Protein AF-A0A8J4EZ90-F1 (afdb_monomer)

pLDDT: mean 70.25, std 22.69, range [29.0, 96.44]

Sequence (219 aa):
MISEFESKDDFINALLTSCHIPFYFNGSWMTEFRGKFYMDGGVAAFIPRPPTEYAVKVCCFPVNEVLATVQDRVAQYERVASLLDVSISPDAYESWPFNYAKMVTWALVPADDDMLRYMINKGRRDARAWAQRMQLVPHDAAANLTGGEGAGEIGGGAERAAERVRQAQSQTEAAVAEGLRNDGDGTGARDGTGALSVAQVASGSTQGRVSRSGSERTG

InterPro domains:
  IPR016035 Acyl transferase/acyl hydrolase/lysophospholipase [SSF52151] (3-132)
  IPR033562 Patatin-like phospholipase domain-containing protein [PTHR12406] (1-173)

Solvent-accessible surface area (backbone atoms only — not comparable to full-atom values): 14311 Å² total; per-residue (Å²): 135,90,89,80,66,94,42,73,66,52,43,50,50,51,50,57,39,41,64,35,50,60,44,71,81,80,65,40,70,56,46,78,55,97,93,40,80,40,50,21,42,59,80,79,46,70,70,74,79,69,102,51,97,76,78,86,37,71,44,96,52,48,49,61,64,50,42,79,74,39,45,94,82,36,74,87,36,67,76,53,52,54,62,66,67,54,70,33,28,62,39,70,83,47,89,56,96,69,57,66,69,58,49,54,49,39,76,77,43,80,62,56,72,68,55,48,52,48,52,55,54,48,53,53,50,40,54,47,54,44,34,39,76,39,59,63,42,65,84,72,71,66,82,80,65,92,60,95,84,71,88,68,73,98,68,71,54,66,62,58,50,50,53,36,46,53,52,25,50,54,51,50,52,49,54,52,54,51,55,59,51,67,77,67,76,80,91,77,92,82,88,82,89,83,92,81,82,90,80,90,87,82,89,85,85,82,89,82,84,86,86,88,82,90,82,82,91,87,135

Secondary structure (DSSP, 8-state):
-----SSHHHHHHHHHHHT--TTTTTS-S-EEETTEEE--HHHH-SSPPPSSS----B-SS-HHHHHHHHHHHHTT-HHHHHHH--SB-TTSSS---S-HHHHHHHHHSPPPHHHHHHHHHHHHHHHHHHHHHTTSS-GGGGSS--S------SSSHHHHHHHHHHHHHHHHHHHHHHHHHHTS-----------------------------------

Structure (mmCIF, N/CA/C/O backbone):
data_AF-A0A8J4EZ90-F1
#
_entry.id   AF-A0A8J4EZ90-F1
#
loop_
_atom_site.group_PDB
_atom_site.id
_atom_site.type_symbol
_atom_site.label_atom_id
_atom_site.label_alt_id
_atom_site.label_comp_id
_atom_site.label_asym_id
_atom_site.label_entity_id
_atom_site.label_seq_id
_atom_site.pdbx_PDB_ins_code
_atom_site.Cartn_x
_atom_site.Cartn_y
_atom_site.Cartn_z
_atom_site.occupancy
_atom_site.B_iso_or_equiv
_atom_site.auth_seq_id
_atom_site.auth_comp_id
_atom_site.auth_asym_id
_atom_site.auth_atom_id
_atom_site.pdbx_PDB_model_num
ATOM 1 N N . MET A 1 1 ? -7.256 -9.267 13.065 1.00 69.12 1 MET A N 1
ATOM 2 C CA . MET A 1 1 ? -7.912 -8.718 11.861 1.00 69.12 1 MET A CA 1
ATOM 3 C C . MET A 1 1 ? -9.408 -8.737 12.119 1.00 69.12 1 MET A C 1
ATOM 5 O O . MET A 1 1 ? -9.877 -9.744 12.631 1.00 69.12 1 MET A O 1
ATOM 9 N N . ILE A 1 2 ? -10.116 -7.636 11.870 1.00 80.38 2 ILE A N 1
ATOM 10 C CA . ILE A 1 2 ? -11.584 -7.595 11.964 1.00 80.38 2 ILE A CA 1
ATOM 11 C C . ILE A 1 2 ? -12.124 -8.025 10.599 1.00 80.38 2 ILE A C 1
ATOM 13 O O . ILE A 1 2 ? -11.716 -7.458 9.589 1.00 80.38 2 ILE A O 1
ATOM 17 N N . SER A 1 3 ? -12.977 -9.045 10.566 1.00 83.88 3 SER A N 1
ATOM 18 C CA . SER A 1 3 ? -13.544 -9.613 9.331 1.00 83.88 3 SER A CA 1
ATOM 19 C C . SER A 1 3 ? -15.073 -9.604 9.301 1.00 83.88 3 SER A C 1
ATOM 21 O O . SER A 1 3 ? -15.659 -9.967 8.288 1.00 83.88 3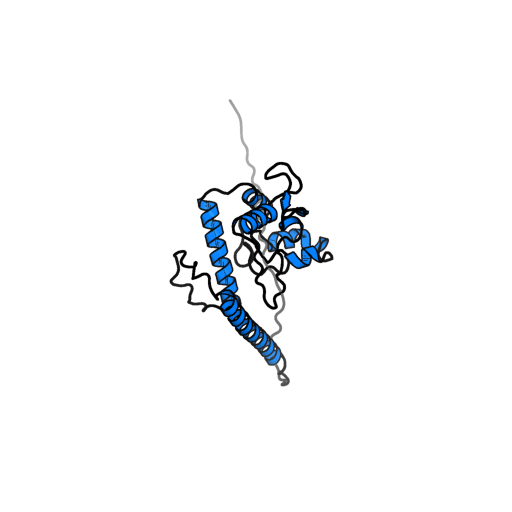 SER A O 1
ATOM 23 N N . GLU A 1 4 ? -15.713 -9.189 10.395 1.00 90.38 4 GLU A N 1
ATOM 24 C CA . GLU A 1 4 ? -17.165 -9.172 10.556 1.00 90.38 4 GLU A CA 1
ATOM 25 C C . GLU A 1 4 ? -17.615 -7.783 11.012 1.00 90.38 4 GLU A C 1
ATOM 27 O O . GLU A 1 4 ? -17.069 -7.223 11.971 1.00 90.38 4 GLU A O 1
ATOM 32 N N . PHE A 1 5 ? -18.619 -7.243 10.324 1.00 94.88 5 PHE A N 1
ATOM 33 C CA . PHE A 1 5 ? -19.157 -5.907 10.559 1.00 94.88 5 PHE A CA 1
ATOM 34 C C . PHE A 1 5 ? -20.648 -6.003 10.854 1.00 94.88 5 PHE A C 1
ATOM 36 O O . PHE A 1 5 ? -21.387 -6.669 10.132 1.00 94.88 5 PHE A O 1
ATOM 43 N N . GLU A 1 6 ? -21.082 -5.333 11.915 1.00 94.62 6 GLU A N 1
ATOM 44 C CA . GLU A 1 6 ? -22.472 -5.399 12.386 1.00 94.62 6 GLU A CA 1
ATOM 45 C C . GLU A 1 6 ? -23.384 -4.453 11.592 1.00 94.62 6 GLU A C 1
ATOM 47 O O . GLU A 1 6 ? -24.595 -4.651 11.510 1.00 94.62 6 GLU A O 1
ATOM 52 N N . SER A 1 7 ? -22.805 -3.410 10.991 1.00 96.12 7 SER A N 1
ATOM 53 C CA . SER A 1 7 ? -23.513 -2.416 10.188 1.00 96.12 7 SER A CA 1
ATOM 54 C C . SER A 1 7 ? -22.562 -1.657 9.258 1.00 96.12 7 SER A C 1
ATOM 56 O O . SER A 1 7 ? -21.337 -1.770 9.351 1.00 96.12 7 SER A O 1
ATOM 58 N N . LYS A 1 8 ? -23.128 -0.828 8.373 1.00 95.44 8 LYS A N 1
ATOM 59 C CA . LYS A 1 8 ? -22.353 0.106 7.542 1.00 95.44 8 LYS A CA 1
ATOM 60 C C . LYS A 1 8 ? -21.543 1.092 8.392 1.00 95.44 8 LYS A C 1
ATOM 62 O O . LYS A 1 8 ? -20.397 1.369 8.055 1.00 95.44 8 LYS A O 1
ATOM 67 N N . ASP A 1 9 ? -22.121 1.601 9.476 1.00 96.44 9 ASP A N 1
ATOM 68 C CA . ASP A 1 9 ? -21.449 2.573 10.343 1.00 96.44 9 ASP A CA 1
ATOM 69 C C . ASP A 1 9 ? -20.303 1.919 11.117 1.00 96.44 9 ASP A C 1
ATOM 71 O O . ASP A 1 9 ? -19.223 2.491 11.236 1.00 96.44 9 ASP A O 1
ATOM 75 N N . ASP A 1 10 ? -20.498 0.682 11.573 1.00 94.88 10 ASP A N 1
ATOM 76 C CA . ASP A 1 10 ? -19.445 -0.120 12.194 1.00 94.88 10 ASP A CA 1
ATOM 77 C C . ASP A 1 10 ? -18.292 -0.405 11.210 1.00 94.88 10 ASP A C 1
ATOM 79 O O . ASP A 1 10 ? -17.126 -0.249 11.571 1.00 94.88 10 ASP A O 1
ATOM 83 N N . PHE A 1 11 ? -18.592 -0.694 9.938 1.00 94.81 11 PHE A N 1
ATOM 84 C CA . PHE A 1 11 ? -17.575 -0.808 8.885 1.00 94.81 11 PHE A CA 1
ATOM 85 C C . PHE A 1 11 ? -16.813 0.505 8.643 1.00 94.81 11 PHE A C 1
ATOM 87 O O . PHE A 1 11 ? -15.583 0.499 8.579 1.00 94.81 11 PHE A O 1
ATOM 94 N N . ILE A 1 12 ? -17.513 1.641 8.548 1.00 94.38 12 ILE A N 1
ATOM 95 C CA . ILE A 1 12 ? -16.881 2.961 8.384 1.00 94.38 12 ILE A CA 1
ATOM 96 C C . ILE A 1 12 ? -15.968 3.267 9.577 1.00 94.38 12 ILE A C 1
ATOM 98 O O . ILE A 1 12 ? -14.822 3.668 9.382 1.00 94.38 12 ILE A O 1
ATOM 102 N N . ASN A 1 13 ? -16.436 3.029 10.803 1.00 93.31 13 ASN A N 1
ATOM 103 C CA . ASN A 1 13 ? -15.645 3.243 12.013 1.00 93.31 13 ASN A CA 1
ATOM 104 C C . ASN A 1 13 ? -14.409 2.336 12.064 1.00 93.31 13 ASN A C 1
ATOM 106 O O . ASN A 1 13 ? -13.332 2.794 12.452 1.00 93.31 13 ASN A O 1
ATOM 110 N N . ALA A 1 14 ? -14.529 1.081 11.623 1.00 93.69 14 ALA A N 1
ATOM 111 C CA . ALA A 1 14 ? -13.391 0.176 11.503 1.00 93.69 14 ALA A CA 1
ATOM 112 C C . ALA A 1 14 ? -12.354 0.693 10.492 1.00 93.69 14 ALA A C 1
ATOM 114 O O . ALA A 1 14 ? -11.156 0.648 10.771 1.00 93.69 14 ALA A O 1
ATOM 115 N N . LEU A 1 15 ? -12.795 1.227 9.345 1.00 91.69 15 LEU A N 1
ATOM 116 C CA . LEU A 1 15 ? -11.905 1.820 8.340 1.00 91.69 15 LEU A CA 1
ATOM 117 C C . LEU A 1 15 ? -11.195 3.072 8.862 1.00 91.69 15 LEU A C 1
ATOM 119 O O . LEU A 1 15 ? -9.973 3.149 8.762 1.00 91.69 15 LEU A O 1
ATOM 123 N N . LEU A 1 16 ? -11.936 4.013 9.458 1.00 91.25 16 LEU A N 1
ATOM 124 C CA . LEU A 1 16 ? -11.367 5.231 10.051 1.00 91.25 16 LEU A CA 1
ATOM 125 C C . LEU A 1 16 ? -10.348 4.898 11.145 1.00 91.25 16 LEU A C 1
ATOM 127 O O . LEU A 1 16 ? -9.302 5.535 11.248 1.00 91.25 16 LEU A O 1
ATOM 131 N N . THR A 1 17 ? -10.632 3.857 11.925 1.00 92.38 17 THR A N 1
ATOM 132 C CA . THR A 1 17 ? -9.708 3.331 12.930 1.00 92.38 17 THR A CA 1
ATOM 133 C C . THR A 1 17 ? -8.455 2.738 12.298 1.00 92.38 17 THR A C 1
ATOM 135 O O . THR A 1 17 ? -7.343 3.008 12.750 1.00 92.38 17 THR A O 1
ATOM 138 N N . SER A 1 18 ? -8.620 1.958 11.228 1.00 89.94 18 SER A N 1
ATOM 139 C CA . SER A 1 18 ? -7.514 1.308 10.526 1.00 89.94 18 SER A CA 1
ATOM 140 C C . SER A 1 18 ? -6.565 2.292 9.851 1.00 89.94 18 SER A C 1
ATOM 142 O O . SER A 1 18 ? -5.407 1.924 9.669 1.00 89.94 18 SER A O 1
ATOM 144 N N . CYS A 1 19 ? -7.042 3.480 9.464 1.00 89.44 19 CYS A N 1
ATOM 145 C CA . CYS A 1 19 ? -6.235 4.528 8.842 1.00 89.44 19 CYS A CA 1
ATOM 146 C C . CYS A 1 19 ? -5.836 5.644 9.818 1.00 89.44 19 CYS A C 1
ATOM 148 O O . CYS A 1 19 ? -5.401 6.703 9.372 1.00 89.44 19 CYS A O 1
ATOM 150 N N . HIS A 1 20 ? -6.017 5.468 11.133 1.00 90.88 20 HIS A N 1
ATOM 151 C CA . HIS A 1 20 ? -5.708 6.500 12.122 1.00 90.88 20 HIS A CA 1
ATOM 152 C C . HIS A 1 20 ? -4.196 6.620 12.360 1.00 90.88 20 HIS A C 1
ATOM 154 O O . HIS A 1 20 ? -3.649 6.123 13.353 1.00 90.88 20 HIS A O 1
ATOM 160 N N . ILE A 1 21 ? -3.511 7.338 11.473 1.00 88.62 21 ILE A N 1
ATOM 161 C CA . ILE A 1 21 ? -2.093 7.679 11.622 1.00 88.62 21 ILE A CA 1
ATOM 162 C C . ILE A 1 21 ? -1.908 8.477 12.928 1.00 88.62 21 ILE A C 1
ATOM 164 O O . ILE A 1 21 ? -2.549 9.525 13.092 1.00 88.62 21 ILE A O 1
ATOM 168 N N . PRO A 1 22 ? -1.060 8.011 13.868 1.00 89.12 22 PRO A N 1
ATOM 169 C CA . PRO A 1 22 ? -0.853 8.682 15.148 1.00 89.12 22 PRO A CA 1
ATOM 170 C C . PRO A 1 22 ? -0.519 10.167 14.983 1.00 89.12 22 PRO A C 1
ATOM 172 O O . PRO A 1 22 ? 0.304 10.538 14.147 1.00 89.12 22 PRO A O 1
ATOM 175 N N . PHE A 1 23 ? -1.170 11.009 15.785 1.00 90.62 23 PHE A N 1
ATOM 176 C CA . PHE A 1 23 ? -1.065 12.475 15.801 1.00 90.62 23 PHE A CA 1
ATOM 177 C C . PHE A 1 23 ? -1.531 13.229 14.546 1.00 90.62 23 PHE A C 1
ATOM 179 O O . PHE A 1 23 ? -1.790 14.426 14.650 1.00 90.62 23 PHE A O 1
ATOM 186 N N . TYR A 1 24 ? -1.685 12.578 13.392 1.00 87.81 24 TYR A N 1
ATOM 187 C CA . TYR A 1 24 ? -2.005 13.261 12.136 1.00 87.81 24 TYR A CA 1
ATOM 188 C C . TYR A 1 24 ? -3.470 13.725 12.056 1.00 87.81 24 TYR A C 1
ATOM 190 O O . TYR A 1 24 ? -3.732 14.857 11.663 1.00 87.81 24 TYR A O 1
ATOM 198 N N . PHE A 1 25 ? -4.430 12.883 12.455 1.00 85.69 25 PHE A N 1
ATOM 199 C CA . PHE A 1 25 ? -5.859 13.179 12.258 1.00 85.69 25 PHE A CA 1
ATOM 200 C C . PHE A 1 25 ? -6.472 14.076 13.336 1.00 85.69 25 PHE A C 1
ATOM 202 O O . PHE A 1 25 ? -7.184 15.026 13.027 1.00 85.69 25 PHE A O 1
ATOM 209 N N . ASN A 1 26 ? -6.236 13.759 14.608 1.00 87.38 26 ASN A N 1
ATOM 210 C CA . ASN A 1 26 ? -6.890 14.419 15.745 1.00 87.38 26 ASN A CA 1
ATOM 211 C C . ASN A 1 26 ? -5.918 14.702 16.906 1.00 87.38 26 ASN A C 1
ATOM 213 O O . ASN A 1 26 ? -6.355 14.935 18.032 1.00 87.38 26 ASN A O 1
ATOM 217 N N . GLY A 1 27 ? -4.604 14.610 16.668 1.00 89.75 27 GLY A N 1
ATOM 218 C CA . GLY A 1 27 ? -3.584 14.771 17.708 1.00 89.75 27 GLY A CA 1
ATOM 219 C C . GLY A 1 27 ? -3.527 13.641 18.746 1.00 89.75 27 GLY A C 1
ATOM 220 O O . GLY A 1 27 ? -2.722 13.717 19.669 1.00 89.75 27 GLY A O 1
ATOM 221 N N . SER A 1 28 ? -4.337 12.589 18.611 1.00 91.06 28 SER A N 1
ATOM 222 C CA . SER A 1 28 ? -4.311 11.430 19.506 1.00 91.06 28 SER A CA 1
ATOM 223 C C . SER A 1 28 ? -3.363 10.352 18.987 1.00 91.06 28 SER A C 1
ATOM 225 O O . SER A 1 28 ? -3.121 10.217 17.787 1.00 91.06 28 SER A O 1
ATOM 227 N N . TRP A 1 29 ? -2.809 9.565 19.908 1.00 89.19 29 TRP A N 1
ATOM 228 C CA . TRP A 1 29 ? -1.945 8.429 19.571 1.00 89.19 29 TRP A CA 1
ATOM 229 C C . TRP A 1 29 ? -2.741 7.207 19.083 1.00 89.19 29 TRP A C 1
ATOM 231 O O . TRP A 1 29 ? -2.251 6.438 18.262 1.00 89.19 29 TRP A O 1
ATOM 241 N N . MET A 1 30 ? -3.970 7.036 19.577 1.00 93.12 30 MET A N 1
ATOM 242 C CA . MET A 1 30 ? -4.870 5.922 19.265 1.00 93.12 30 MET A CA 1
ATOM 243 C C . MET A 1 30 ? -6.296 6.439 19.089 1.00 93.12 30 MET A C 1
ATOM 245 O O . MET A 1 30 ? -6.623 7.524 19.572 1.00 93.12 30 MET A O 1
ATOM 249 N N . THR A 1 31 ? -7.155 5.619 18.491 1.00 93.19 31 THR A N 1
ATOM 250 C CA . THR A 1 31 ? -8.608 5.830 18.477 1.00 93.19 31 THR A CA 1
ATOM 251 C C . THR A 1 31 ? -9.342 4.623 19.029 1.00 93.19 31 THR A C 1
ATOM 253 O O . THR A 1 31 ? -8.843 3.497 18.988 1.00 93.19 31 THR A O 1
ATOM 256 N N . GLU A 1 32 ? -10.523 4.867 19.582 1.00 93.75 32 GLU A N 1
ATOM 257 C CA . GLU A 1 32 ? -11.377 3.819 20.118 1.00 93.75 32 GLU A CA 1
ATOM 258 C C . GLU A 1 32 ? -12.253 3.206 19.018 1.00 93.75 32 GLU A C 1
ATOM 260 O O . GLU A 1 32 ? -12.850 3.917 18.211 1.00 93.75 32 GLU A O 1
ATOM 265 N N . PHE A 1 33 ? -12.352 1.878 19.017 1.00 94.19 33 PHE A N 1
ATOM 266 C CA . PHE A 1 33 ? -13.295 1.106 18.216 1.00 94.19 33 PHE A CA 1
ATOM 267 C C . PHE A 1 33 ? -13.807 -0.071 19.057 1.00 94.19 33 PHE A C 1
ATOM 269 O O . PHE A 1 33 ? -13.016 -0.799 19.653 1.00 94.19 33 PHE A O 1
ATOM 276 N N . ARG A 1 34 ? -15.130 -0.255 19.162 1.00 93.81 34 ARG A N 1
ATOM 277 C CA . ARG A 1 34 ? -15.770 -1.316 19.977 1.00 93.81 34 ARG A CA 1
ATOM 278 C C . ARG A 1 34 ? -15.198 -1.449 21.409 1.00 93.81 34 ARG A C 1
ATOM 280 O O . ARG A 1 34 ? -14.921 -2.556 21.875 1.00 93.81 34 ARG A O 1
ATOM 287 N N . GLY A 1 35 ? -14.986 -0.325 22.100 1.00 92.44 35 GLY A N 1
ATOM 288 C CA . GLY A 1 35 ? -14.504 -0.306 23.489 1.00 92.44 35 GLY A CA 1
ATOM 289 C C . GLY A 1 35 ? -13.013 -0.612 23.670 1.00 92.44 35 GLY A C 1
ATOM 290 O O . GLY A 1 35 ? -12.573 -0.874 24.789 1.00 92.44 35 GLY A O 1
ATOM 291 N N . LYS A 1 36 ? -12.226 -0.648 22.588 1.00 93.00 36 LYS A N 1
ATOM 292 C CA . LYS A 1 36 ? -10.783 -0.927 22.619 1.00 93.00 36 LYS A CA 1
ATOM 293 C C . LYS A 1 36 ? -10.013 0.132 21.840 1.00 93.00 36 LYS A C 1
ATOM 295 O O . LYS A 1 36 ? -10.519 0.681 20.867 1.00 93.00 36 LYS A O 1
ATOM 300 N N . PHE A 1 37 ? -8.774 0.385 22.250 1.00 92.94 37 PHE A N 1
ATOM 301 C CA . PHE A 1 37 ? -7.885 1.320 21.565 1.00 92.94 37 PHE A CA 1
ATOM 302 C C . PHE A 1 37 ? -7.091 0.635 20.455 1.00 92.94 37 PHE A C 1
ATOM 304 O O . PHE A 1 37 ? -6.520 -0.440 20.651 1.00 92.94 37 PHE A O 1
ATOM 311 N N . TYR A 1 38 ? -7.030 1.300 19.306 1.00 90.81 38 TYR A N 1
ATOM 312 C CA . TYR A 1 38 ? -6.344 0.842 18.107 1.00 90.81 38 TYR A CA 1
ATOM 313 C C . TYR A 1 38 ? -5.472 1.951 17.514 1.00 90.81 38 TYR A C 1
ATOM 315 O O . TYR A 1 38 ? -5.698 3.142 17.731 1.00 90.81 38 TYR A O 1
ATOM 323 N N . MET A 1 39 ? -4.474 1.529 16.743 1.00 86.12 39 MET A N 1
ATOM 324 C CA . MET A 1 39 ? -3.603 2.384 15.939 1.00 86.12 39 MET A CA 1
ATOM 325 C C . MET A 1 39 ? -3.718 1.982 14.468 1.00 86.12 39 MET A C 1
ATOM 327 O O . MET A 1 39 ? -4.185 0.881 14.165 1.00 86.12 39 MET A O 1
ATOM 331 N N . ASP A 1 40 ? -3.232 2.854 13.585 1.00 86.12 40 ASP A N 1
ATOM 332 C CA . ASP A 1 40 ? -3.081 2.581 12.157 1.00 86.12 40 ASP A CA 1
ATOM 333 C C . ASP A 1 40 ? -2.457 1.204 11.868 1.00 86.12 40 ASP A C 1
ATOM 335 O O . ASP A 1 40 ? -1.464 0.791 12.482 1.00 86.12 40 ASP A O 1
ATOM 339 N N . GLY A 1 41 ? -3.028 0.506 10.885 1.00 78.44 41 GLY A N 1
ATOM 340 C CA . GLY A 1 41 ? -2.567 -0.820 10.476 1.00 78.44 41 GLY A CA 1
ATOM 341 C C . GLY A 1 41 ? -1.129 -0.820 9.954 1.00 78.44 41 GLY A C 1
ATOM 342 O O . GLY A 1 41 ? -0.407 -1.795 10.167 1.00 78.44 41 GLY A O 1
ATOM 343 N N . GLY A 1 42 ? -0.680 0.288 9.358 1.00 76.62 42 GLY A N 1
ATOM 344 C CA . GLY A 1 42 ? 0.668 0.463 8.834 1.00 76.62 42 GLY A CA 1
ATOM 345 C C . GLY A 1 42 ? 1.759 0.405 9.905 1.00 76.62 42 GLY A C 1
ATOM 346 O O . GLY A 1 42 ? 2.862 -0.071 9.634 1.00 76.62 42 GLY A O 1
ATOM 347 N N . VAL A 1 43 ? 1.438 0.804 11.140 1.00 70.81 43 VAL A N 1
ATOM 348 C CA . VAL A 1 43 ? 2.342 0.708 12.301 1.00 70.81 43 VAL A CA 1
ATOM 349 C C . VAL A 1 43 ? 2.513 -0.745 12.756 1.00 70.81 43 VAL A C 1
ATOM 351 O O . VAL A 1 43 ? 3.599 -1.149 13.178 1.00 70.81 43 VAL A O 1
ATOM 354 N N . ALA A 1 44 ? 1.444 -1.542 12.683 1.00 67.06 44 ALA A N 1
ATOM 355 C CA . ALA A 1 44 ? 1.444 -2.929 13.142 1.00 67.06 44 ALA A CA 1
ATOM 356 C C . ALA A 1 44 ? 1.994 -3.902 12.083 1.00 67.06 44 ALA A C 1
ATOM 358 O O . ALA A 1 44 ? 2.826 -4.756 12.398 1.00 67.06 44 ALA A O 1
ATOM 359 N N . ALA A 1 45 ? 1.531 -3.774 10.840 1.00 71.62 45 ALA A N 1
ATOM 360 C CA . ALA A 1 45 ? 1.942 -4.571 9.692 1.00 71.62 45 ALA A CA 1
ATOM 361 C C . ALA A 1 45 ? 1.698 -3.766 8.407 1.00 71.62 45 ALA A C 1
ATOM 363 O O . ALA A 1 45 ? 0.581 -3.719 7.905 1.00 71.62 45 ALA A O 1
ATOM 364 N N . PHE A 1 46 ? 2.758 -3.156 7.871 1.00 74.50 46 PHE A N 1
ATOM 365 C CA . PHE A 1 46 ?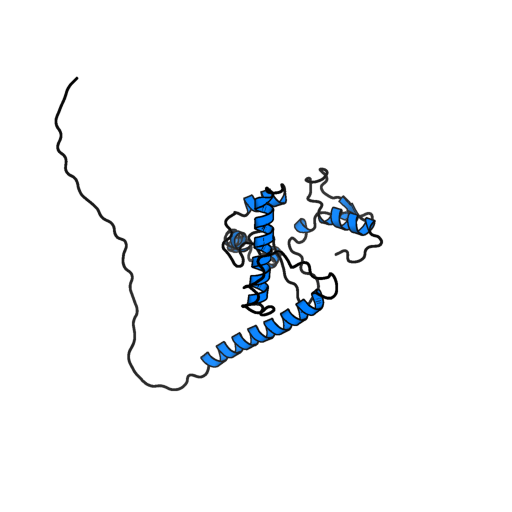 2.675 -2.221 6.743 1.00 74.50 46 PHE A CA 1
ATOM 366 C C . PHE A 1 46 ? 2.001 -2.796 5.490 1.00 74.50 46 PHE A C 1
ATOM 368 O O . PHE A 1 46 ? 1.215 -2.117 4.838 1.00 74.50 46 PHE A O 1
ATOM 375 N N . ILE A 1 47 ? 2.282 -4.064 5.175 1.00 84.31 47 ILE A N 1
ATOM 376 C CA . ILE A 1 47 ? 1.667 -4.794 4.060 1.00 84.31 47 ILE A CA 1
ATOM 377 C C . ILE A 1 47 ? 1.251 -6.171 4.589 1.00 84.31 47 ILE A C 1
ATOM 379 O O . ILE A 1 47 ? 2.028 -7.131 4.496 1.00 84.31 47 ILE A O 1
ATOM 383 N N . PRO A 1 48 ? 0.071 -6.283 5.223 1.00 79.56 48 PRO A N 1
ATOM 384 C CA . PRO A 1 48 ? -0.339 -7.519 5.871 1.00 79.56 48 PRO A CA 1
ATOM 385 C C . PRO A 1 48 ? -0.629 -8.602 4.825 1.00 79.56 48 PRO A C 1
ATOM 387 O O . PRO A 1 48 ? -1.266 -8.344 3.804 1.00 79.56 48 PRO A O 1
ATOM 390 N N . ARG A 1 49 ? -0.184 -9.837 5.088 1.00 80.00 49 ARG A N 1
ATOM 391 C CA . ARG A 1 49 ? -0.566 -11.010 4.291 1.00 80.00 49 ARG A CA 1
ATOM 392 C C . ARG A 1 49 ? -1.824 -11.639 4.904 1.00 80.00 49 ARG A C 1
ATOM 394 O O . ARG A 1 49 ? -1.767 -12.052 6.064 1.00 80.00 49 ARG A O 1
ATOM 401 N N . PRO A 1 50 ? -2.948 -11.729 4.174 1.00 80.00 50 PRO A N 1
ATOM 402 C CA . PRO A 1 50 ? -4.115 -12.458 4.658 1.00 80.00 50 PRO A CA 1
ATOM 403 C C . PRO A 1 50 ? -3.810 -13.964 4.796 1.00 80.00 50 PRO A C 1
ATOM 405 O O . PRO A 1 50 ? -2.935 -14.466 4.086 1.00 80.00 50 PRO A O 1
ATOM 408 N N . PRO A 1 51 ? -4.515 -14.703 5.679 1.00 81.38 51 PRO A N 1
ATOM 409 C CA . PRO A 1 51 ? -4.318 -16.141 5.895 1.00 81.38 51 PRO A CA 1
ATOM 410 C C . PRO A 1 51 ? -4.918 -16.962 4.742 1.00 81.38 51 PRO A C 1
ATOM 412 O O . PRO A 1 51 ? -5.902 -17.677 4.895 1.00 81.38 51 PRO A O 1
ATOM 415 N N . THR A 1 52 ? -4.335 -16.810 3.561 1.00 82.31 52 THR A N 1
ATOM 416 C CA . THR A 1 52 ? -4.701 -17.486 2.317 1.00 82.31 52 THR A CA 1
ATOM 417 C C . THR A 1 52 ? -3.448 -18.099 1.706 1.00 82.31 52 THR A C 1
ATOM 419 O O . THR A 1 52 ? -2.335 -17.592 1.890 1.00 82.31 52 THR A O 1
ATOM 422 N N . GLU A 1 53 ? -3.644 -19.190 0.969 1.00 81.00 53 GLU A N 1
ATOM 423 C CA . GLU A 1 53 ? -2.596 -19.856 0.196 1.00 81.00 53 GLU A CA 1
ATOM 424 C C . GLU A 1 53 ? -1.898 -18.847 -0.731 1.00 81.00 53 GLU A C 1
ATOM 426 O O . GLU A 1 53 ? -0.673 -18.710 -0.702 1.00 81.00 53 GLU A O 1
ATOM 431 N N . TYR A 1 54 ? -2.693 -18.034 -1.435 1.00 79.69 54 TYR A N 1
ATOM 432 C CA . TYR A 1 54 ? -2.209 -17.032 -2.382 1.00 79.69 54 TYR A CA 1
ATOM 433 C C . TYR A 1 54 ? -2.593 -15.622 -1.956 1.00 79.69 54 TYR A C 1
ATOM 435 O O . TYR A 1 54 ? -3.766 -15.322 -1.729 1.00 79.69 54 TYR A O 1
ATOM 443 N N . ALA A 1 55 ? -1.598 -14.742 -1.910 1.00 86.06 55 ALA A N 1
ATOM 444 C CA . ALA A 1 55 ? -1.780 -13.316 -1.699 1.00 86.06 55 ALA A CA 1
ATOM 445 C C . ALA A 1 55 ? -0.843 -12.547 -2.629 1.00 86.06 55 ALA A C 1
ATOM 447 O O . ALA A 1 55 ? 0.339 -12.868 -2.727 1.00 86.06 55 ALA A O 1
ATOM 448 N N . VAL A 1 56 ? -1.371 -11.517 -3.286 1.00 89.25 56 VAL A N 1
ATOM 449 C CA . VAL A 1 56 ? -0.569 -10.566 -4.061 1.00 89.25 56 VAL A CA 1
ATOM 450 C C . VAL A 1 56 ? -0.341 -9.353 -3.183 1.00 89.25 56 VAL A C 1
ATOM 452 O O . VAL A 1 56 ? -1.298 -8.697 -2.769 1.00 89.25 56 VAL A O 1
ATOM 455 N N . LYS A 1 57 ? 0.919 -9.062 -2.873 1.00 89.12 57 LYS A N 1
ATOM 456 C CA . LYS A 1 57 ? 1.266 -7.936 -2.007 1.00 89.12 57 LYS A CA 1
ATOM 457 C C . LYS A 1 57 ? 1.604 -6.717 -2.843 1.00 89.12 57 LYS A C 1
ATOM 459 O O . LYS A 1 57 ? 2.462 -6.778 -3.722 1.00 89.12 57 LYS A O 1
ATOM 464 N N . VAL A 1 58 ? 0.917 -5.619 -2.552 1.00 91.12 58 VAL A N 1
ATOM 465 C CA . VAL A 1 58 ? 1.045 -4.351 -3.268 1.00 91.12 58 VAL A CA 1
ATOM 466 C C . VAL A 1 58 ? 1.560 -3.297 -2.298 1.00 91.12 58 VAL A C 1
ATOM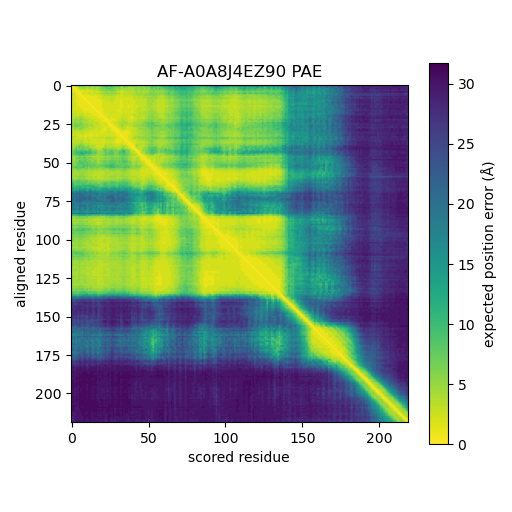 468 O O . VAL A 1 58 ? 0.991 -3.118 -1.223 1.00 91.12 58 VAL A O 1
ATOM 471 N N . CYS A 1 59 ? 2.629 -2.606 -2.679 1.00 89.62 59 CYS A N 1
ATOM 472 C CA . CYS A 1 59 ? 3.190 -1.482 -1.944 1.00 89.62 59 CYS A CA 1
ATOM 473 C C . CYS A 1 59 ? 3.084 -0.216 -2.792 1.00 89.62 59 CYS A C 1
ATOM 475 O O . CYS A 1 59 ? 3.395 -0.237 -3.980 1.00 89.62 59 CYS A O 1
ATOM 477 N N . CYS A 1 60 ? 2.701 0.904 -2.185 1.00 89.69 60 CYS A N 1
ATOM 478 C CA . CYS A 1 60 ? 2.725 2.210 -2.846 1.00 89.69 60 CYS A CA 1
ATOM 479 C C . CYS A 1 60 ? 4.076 2.938 -2.718 1.00 89.69 60 CYS A C 1
ATOM 481 O O . CYS A 1 60 ? 4.206 4.045 -3.229 1.00 89.69 60 CYS A O 1
ATOM 483 N N . PHE A 1 61 ? 5.084 2.331 -2.084 1.00 90.12 61 PHE A N 1
ATOM 484 C CA . PHE A 1 61 ? 6.437 2.876 -1.930 1.00 90.12 61 PHE A CA 1
ATOM 485 C C . PHE A 1 61 ? 7.455 2.086 -2.764 1.00 90.12 61 PHE A C 1
ATOM 487 O O . PHE A 1 61 ? 7.249 0.887 -2.968 1.00 90.12 61 PHE A O 1
ATOM 494 N N . PRO A 1 62 ? 8.547 2.724 -3.230 1.00 89.69 62 PRO A N 1
ATOM 495 C CA . PRO A 1 62 ? 9.607 2.051 -3.970 1.00 89.69 62 PRO A CA 1
ATOM 496 C C . PRO A 1 62 ? 10.348 1.076 -3.048 1.00 89.69 62 PRO A C 1
ATOM 498 O O . PRO A 1 62 ? 11.100 1.481 -2.162 1.00 89.69 62 PRO A O 1
ATOM 501 N N . VAL A 1 63 ? 10.073 -0.218 -3.207 1.00 85.81 63 VAL A N 1
ATOM 502 C CA . VAL A 1 63 ? 10.608 -1.264 -2.333 1.00 85.81 63 VAL A CA 1
ATOM 503 C C . VAL A 1 63 ? 12.085 -1.479 -2.632 1.00 85.81 63 VAL A C 1
ATOM 505 O O . VAL A 1 63 ? 12.888 -1.430 -1.708 1.00 85.81 63 VAL A O 1
ATOM 508 N N . ASN A 1 64 ? 12.470 -1.636 -3.898 1.00 82.19 64 ASN A N 1
ATOM 509 C CA . ASN A 1 64 ? 13.854 -1.892 -4.305 1.00 82.19 64 ASN A CA 1
ATOM 510 C C . ASN A 1 64 ? 14.808 -0.762 -3.882 1.00 82.19 64 ASN A C 1
ATOM 512 O O . ASN A 1 64 ? 15.919 -1.048 -3.438 1.00 82.19 64 ASN A O 1
ATOM 516 N N . GLU A 1 65 ? 14.376 0.503 -3.946 1.00 81.38 65 GLU A N 1
ATOM 517 C CA . GLU A 1 65 ? 15.143 1.646 -3.413 1.00 81.38 65 GLU A CA 1
ATOM 518 C C . GLU A 1 65 ? 15.394 1.508 -1.902 1.00 81.38 65 GLU A C 1
ATOM 520 O O . GLU A 1 65 ? 16.523 1.668 -1.420 1.00 81.38 65 GLU A O 1
ATOM 525 N N . VAL A 1 66 ? 14.342 1.184 -1.142 1.00 76.25 66 VAL A N 1
ATOM 526 C CA . VAL A 1 66 ? 14.445 0.972 0.306 1.00 76.25 66 VAL A CA 1
ATOM 527 C C . VAL A 1 66 ? 15.391 -0.188 0.589 1.00 76.25 66 VAL A C 1
ATOM 529 O O . VAL A 1 66 ? 16.305 -0.029 1.397 1.00 76.25 66 VAL A O 1
ATOM 532 N N . LEU A 1 67 ? 15.239 -1.314 -0.113 1.00 73.44 67 LEU A N 1
ATOM 533 C CA . LEU A 1 67 ? 16.091 -2.493 0.046 1.00 73.44 67 LEU A CA 1
ATOM 534 C C . LEU A 1 67 ? 17.557 -2.179 -0.206 1.00 73.44 67 LEU A C 1
ATOM 536 O O . LEU A 1 67 ? 18.373 -2.454 0.668 1.00 73.44 67 LEU A O 1
ATOM 540 N N . ALA A 1 68 ? 17.881 -1.508 -1.311 1.00 71.88 68 ALA A N 1
ATOM 541 C CA . ALA A 1 68 ? 19.250 -1.092 -1.605 1.00 71.88 68 ALA A CA 1
ATOM 542 C C . ALA A 1 68 ? 19.881 -0.255 -0.471 1.00 71.88 68 ALA A C 1
ATOM 544 O O . ALA A 1 68 ? 21.096 -0.254 -0.297 1.00 71.88 68 ALA A O 1
ATOM 545 N N . THR A 1 69 ? 19.061 0.432 0.329 1.00 69.69 69 THR A N 1
ATOM 546 C CA . THR A 1 69 ? 19.512 1.297 1.427 1.00 69.69 69 THR A CA 1
ATOM 547 C C . THR A 1 69 ? 19.640 0.568 2.774 1.00 69.69 69 THR A C 1
ATOM 549 O O . THR A 1 69 ? 20.451 0.963 3.627 1.00 69.69 69 THR A O 1
ATOM 552 N N . VAL A 1 70 ? 18.832 -0.475 3.005 1.00 66.19 70 VAL A N 1
ATOM 553 C CA . VAL A 1 70 ? 18.703 -1.114 4.327 1.00 66.19 70 VAL A CA 1
ATOM 554 C C . VAL A 1 70 ? 19.124 -2.578 4.380 1.00 66.19 70 VAL A C 1
ATOM 556 O O . VAL A 1 70 ? 19.379 -3.046 5.487 1.00 66.19 70 VAL A O 1
ATOM 559 N N . GLN A 1 71 ? 19.237 -3.283 3.249 1.00 62.47 71 GLN A N 1
ATOM 560 C CA . GLN A 1 71 ? 19.374 -4.747 3.175 1.00 62.47 71 GLN A CA 1
ATOM 561 C C . GLN A 1 71 ? 20.443 -5.314 4.123 1.00 62.47 71 GLN A C 1
ATOM 563 O O . GLN A 1 71 ? 20.123 -6.184 4.934 1.00 62.47 71 GLN A O 1
ATOM 568 N N . ASP A 1 72 ? 21.650 -4.744 4.134 1.00 63.94 72 ASP A N 1
ATOM 569 C CA . ASP A 1 72 ? 22.752 -5.198 5.000 1.00 63.94 72 ASP A CA 1
ATOM 570 C C . ASP A 1 72 ? 22.474 -5.026 6.503 1.00 63.94 72 ASP A C 1
ATOM 572 O O . ASP A 1 72 ? 23.008 -5.750 7.339 1.00 63.94 72 ASP A O 1
ATOM 576 N N . ARG A 1 73 ? 21.628 -4.060 6.873 1.00 62.19 73 ARG A N 1
ATOM 577 C CA . ARG A 1 73 ? 21.333 -3.709 8.271 1.00 62.19 73 ARG A CA 1
ATOM 578 C C . ARG A 1 73 ? 20.112 -4.429 8.830 1.00 62.19 73 ARG A C 1
ATOM 580 O O . ARG A 1 73 ? 19.926 -4.441 10.050 1.00 62.19 73 ARG A O 1
ATOM 587 N N . VAL A 1 74 ? 19.266 -4.998 7.969 1.00 58.72 74 VAL A N 1
ATOM 588 C CA . VAL A 1 74 ? 17.954 -5.511 8.387 1.00 58.72 74 VAL A CA 1
ATOM 589 C C . VAL A 1 74 ? 17.582 -6.896 7.876 1.00 58.72 74 VAL A C 1
ATOM 591 O O . VAL A 1 74 ? 16.509 -7.374 8.235 1.00 58.72 74 VAL A O 1
ATOM 594 N N . ALA A 1 75 ? 18.463 -7.580 7.142 1.00 58.03 75 ALA A N 1
ATOM 595 C CA . ALA A 1 75 ? 18.258 -8.975 6.730 1.00 58.03 75 ALA A CA 1
ATOM 596 C C . ALA A 1 75 ? 17.921 -9.921 7.906 1.00 58.03 75 ALA A C 1
ATOM 598 O O . ALA A 1 75 ? 17.220 -10.910 7.725 1.00 58.03 75 ALA A O 1
ATOM 599 N N . GLN A 1 76 ? 18.367 -9.589 9.121 1.00 60.09 76 GLN A N 1
ATOM 600 C CA . GLN A 1 76 ? 18.079 -10.332 10.355 1.00 60.09 76 GLN A CA 1
ATOM 601 C C . GLN A 1 76 ? 16.698 -10.060 10.981 1.00 60.09 76 GLN A C 1
ATOM 603 O O . GLN A 1 76 ? 16.306 -10.759 11.913 1.00 60.09 76 GLN A O 1
ATOM 608 N N . TYR A 1 77 ? 15.960 -9.044 10.520 1.00 62.25 77 TYR A N 1
ATOM 609 C CA . TYR A 1 77 ? 14.654 -8.690 11.074 1.00 62.25 77 TYR A CA 1
ATOM 610 C C . TYR A 1 77 ? 13.534 -9.222 10.180 1.00 62.25 77 TYR A C 1
ATOM 612 O O . TYR A 1 77 ? 13.271 -8.698 9.099 1.00 62.25 77 TYR A O 1
ATOM 620 N N . GLU A 1 78 ? 12.805 -10.216 10.684 1.00 59.59 78 GLU A N 1
ATOM 621 C CA . GLU A 1 78 ? 11.670 -10.863 10.010 1.00 59.59 78 GLU A CA 1
ATOM 622 C C . GLU A 1 78 ? 10.597 -9.861 9.533 1.00 59.59 78 GLU A C 1
ATOM 624 O O . GLU A 1 78 ? 10.020 -10.009 8.455 1.00 59.59 78 GLU A O 1
ATOM 629 N N . ARG A 1 79 ? 10.397 -8.757 10.271 1.00 59.50 79 ARG A N 1
ATOM 630 C CA . ARG A 1 79 ? 9.516 -7.654 9.845 1.00 59.50 79 ARG A CA 1
ATOM 631 C C . ARG A 1 79 ? 9.947 -7.026 8.523 1.00 59.50 79 ARG A C 1
ATOM 633 O O . ARG A 1 79 ? 9.082 -6.697 7.716 1.00 59.50 79 ARG A O 1
ATOM 640 N N . VAL A 1 80 ? 11.248 -6.884 8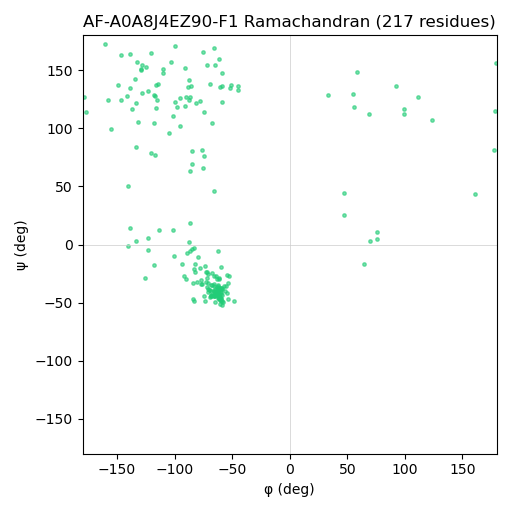.279 1.00 58.75 80 VAL A N 1
ATOM 641 C CA . VAL A 1 80 ? 11.745 -6.345 7.008 1.00 58.75 80 VAL A CA 1
ATOM 642 C C . VAL A 1 80 ? 11.759 -7.417 5.929 1.00 58.75 80 VAL A C 1
ATOM 644 O O . VAL A 1 80 ? 11.422 -7.109 4.793 1.00 58.75 80 VAL A O 1
ATOM 647 N N . ALA A 1 81 ? 11.992 -8.684 6.280 1.00 58.97 81 ALA A N 1
ATOM 648 C CA . ALA A 1 81 ? 11.789 -9.791 5.346 1.00 58.97 81 ALA A CA 1
ATOM 649 C C . ALA A 1 81 ? 10.349 -9.836 4.799 1.00 58.97 81 ALA A C 1
ATOM 651 O O . ALA A 1 81 ? 10.135 -10.078 3.616 1.00 58.97 81 ALA A O 1
ATOM 652 N N . SER A 1 82 ? 9.352 -9.486 5.617 1.00 60.88 82 SER A N 1
ATOM 653 C CA . SER A 1 82 ? 7.973 -9.344 5.140 1.00 60.88 82 SER A CA 1
ATOM 654 C C . SER A 1 82 ? 7.773 -8.167 4.169 1.00 60.88 82 SER A C 1
ATOM 656 O O . SER A 1 82 ? 6.867 -8.220 3.347 1.00 60.88 82 SER A O 1
ATOM 658 N N . LEU A 1 83 ? 8.612 -7.128 4.198 1.00 59.09 83 LEU A N 1
ATOM 659 C CA . LEU A 1 83 ? 8.614 -6.069 3.178 1.00 59.09 83 LEU A CA 1
ATOM 660 C C . LEU A 1 83 ? 9.307 -6.515 1.877 1.00 59.09 83 LEU A C 1
ATOM 662 O O . LEU A 1 83 ? 9.050 -5.914 0.839 1.00 59.09 83 LEU A O 1
ATOM 666 N N . LEU A 1 84 ? 10.151 -7.558 1.918 1.00 61.69 84 LEU A N 1
ATOM 667 C CA . LEU A 1 84 ? 10.811 -8.139 0.735 1.00 61.69 84 LEU A CA 1
ATOM 668 C C . LEU A 1 84 ? 9.836 -8.922 -0.151 1.00 61.69 84 LEU A C 1
ATOM 670 O O . LEU A 1 84 ? 10.028 -9.005 -1.359 1.00 61.69 84 LEU A O 1
ATOM 674 N N . ASP A 1 85 ? 8.788 -9.491 0.441 1.00 74.69 85 ASP A N 1
ATOM 675 C CA . ASP A 1 85 ? 7.755 -10.246 -0.270 1.00 74.69 85 ASP A CA 1
ATOM 676 C C . ASP A 1 85 ? 6.660 -9.301 -0.791 1.00 74.69 85 ASP A C 1
ATOM 678 O O . ASP A 1 85 ? 5.521 -9.320 -0.320 1.00 74.69 85 ASP A O 1
ATOM 682 N N . VAL A 1 86 ? 7.027 -8.392 -1.698 1.00 86.62 86 VAL A N 1
ATOM 683 C CA . VAL A 1 86 ? 6.098 -7.484 -2.386 1.00 86.62 86 VAL A CA 1
ATOM 684 C C . VAL A 1 86 ? 6.101 -7.811 -3.869 1.00 86.62 86 VAL A C 1
ATOM 686 O O . VAL A 1 86 ? 7.137 -7.815 -4.524 1.00 86.62 86 VAL A O 1
ATOM 689 N N . SER A 1 87 ? 4.916 -8.083 -4.406 1.00 89.56 87 SER A N 1
ATOM 690 C CA . SER A 1 87 ? 4.742 -8.472 -5.802 1.00 89.56 87 SER A CA 1
ATOM 691 C C . SER A 1 87 ? 4.659 -7.268 -6.738 1.00 89.56 87 SER A C 1
ATOM 693 O O . SER A 1 87 ? 5.071 -7.358 -7.890 1.00 89.56 87 SER A O 1
ATOM 695 N N . ILE A 1 88 ? 4.084 -6.160 -6.263 1.00 93.19 88 ILE A N 1
ATOM 696 C CA . ILE A 1 88 ? 3.829 -4.954 -7.053 1.00 93.19 88 ILE A CA 1
ATOM 697 C C . ILE A 1 88 ? 4.279 -3.732 -6.245 1.00 93.19 88 ILE A C 1
ATOM 699 O O . ILE A 1 88 ? 3.767 -3.491 -5.151 1.00 93.19 88 ILE A O 1
ATOM 703 N N . SER A 1 89 ? 5.201 -2.948 -6.801 1.00 93.19 89 SER A N 1
ATOM 704 C CA . SER A 1 89 ? 5.645 -1.648 -6.281 1.00 93.19 89 SER A CA 1
ATOM 705 C C . SER A 1 89 ? 6.008 -0.704 -7.438 1.00 93.19 89 SER A C 1
ATOM 707 O O . SER A 1 89 ? 6.245 -1.178 -8.555 1.00 93.19 89 SER A O 1
ATOM 709 N N . PRO A 1 90 ? 6.099 0.622 -7.206 1.00 93.50 90 PRO A N 1
ATOM 710 C CA . PRO A 1 90 ? 6.403 1.598 -8.254 1.00 93.50 90 PRO A CA 1
ATOM 711 C C . PRO A 1 90 ? 7.755 1.385 -8.949 1.00 93.50 90 PRO A C 1
ATOM 713 O O . PRO A 1 90 ? 7.953 1.870 -10.059 1.00 93.50 90 PRO A O 1
ATOM 716 N N . ASP A 1 91 ? 8.671 0.653 -8.323 1.00 91.81 91 ASP A N 1
ATOM 717 C CA . ASP A 1 91 ? 10.017 0.3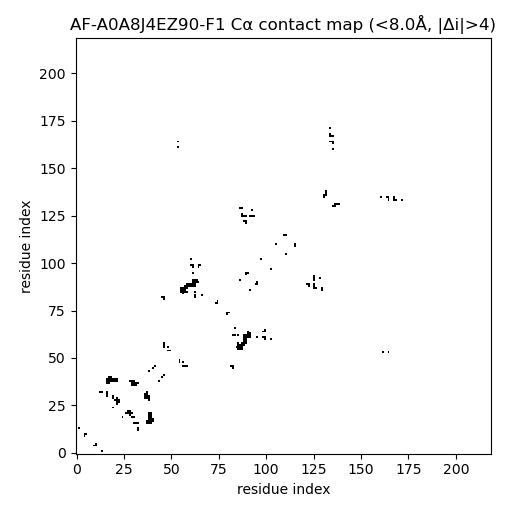48 -8.807 1.00 91.81 91 ASP A CA 1
ATOM 718 C C . ASP A 1 91 ? 10.238 -1.144 -9.127 1.00 91.81 91 ASP A C 1
ATOM 720 O O . ASP A 1 91 ? 11.379 -1.568 -9.315 1.00 91.81 91 ASP A O 1
ATOM 724 N N . ALA A 1 92 ? 9.171 -1.954 -9.186 1.00 89.88 92 ALA A N 1
ATOM 725 C CA . ALA A 1 92 ? 9.268 -3.396 -9.442 1.00 89.88 92 ALA A CA 1
ATOM 726 C C . ALA A 1 92 ? 9.540 -3.751 -10.917 1.00 89.88 92 ALA A C 1
ATOM 728 O O . ALA A 1 92 ? 10.214 -4.744 -11.194 1.00 89.88 92 ALA A O 1
ATOM 729 N N . TYR A 1 93 ? 9.003 -2.969 -11.862 1.00 90.44 93 TYR A N 1
ATOM 730 C CA . TYR A 1 93 ? 9.009 -3.290 -13.304 1.00 90.44 93 TYR A CA 1
ATOM 731 C C . TYR A 1 93 ? 9.597 -2.190 -14.190 1.00 90.44 93 TYR A C 1
ATOM 733 O O . TYR A 1 93 ? 10.152 -2.469 -15.249 1.00 90.44 93 TYR A O 1
ATOM 741 N N . GLU A 1 94 ? 9.479 -0.940 -13.757 1.00 89.00 94 GLU A N 1
ATOM 742 C CA . GLU A 1 94 ? 10.007 0.245 -14.428 1.00 89.00 94 GLU A CA 1
ATOM 743 C C . GLU A 1 94 ? 10.826 1.035 -13.400 1.00 89.00 94 GLU A C 1
ATOM 745 O O . GLU A 1 94 ? 10.558 0.958 -12.199 1.00 89.00 94 GLU A O 1
ATOM 750 N N . SER A 1 95 ? 11.801 1.823 -13.859 1.00 88.31 95 SER A N 1
ATOM 751 C CA . SER A 1 95 ? 12.507 2.755 -12.976 1.00 88.31 95 SER A CA 1
ATOM 752 C C . SER A 1 95 ? 11.525 3.763 -12.373 1.00 88.31 95 SER A C 1
ATOM 754 O O . SER A 1 95 ? 10.678 4.321 -13.075 1.00 88.31 95 SER A O 1
ATOM 756 N N . TRP A 1 96 ? 11.655 4.005 -11.069 1.00 92.25 96 TRP A N 1
ATOM 757 C CA . TRP A 1 96 ? 10.860 4.990 -10.350 1.00 92.25 96 TRP A CA 1
ATOM 758 C C . TRP A 1 96 ? 11.662 6.289 -10.167 1.00 92.25 96 TRP A C 1
ATOM 760 O O . TRP A 1 96 ? 12.753 6.246 -9.600 1.00 92.25 96 TRP A O 1
ATOM 770 N N . PRO A 1 97 ? 11.166 7.450 -10.639 1.00 91.94 97 PRO A N 1
ATOM 771 C CA . PRO A 1 97 ? 11.958 8.682 -10.673 1.00 91.94 97 PRO A CA 1
ATOM 772 C C . PRO A 1 97 ? 11.938 9.482 -9.360 1.00 91.94 97 PRO A C 1
ATOM 774 O O . PRO A 1 97 ? 12.607 10.511 -9.265 1.00 91.94 97 PRO A O 1
ATOM 777 N N . PHE A 1 98 ? 11.161 9.059 -8.358 1.00 92.81 98 PHE A N 1
ATOM 778 C CA . PHE A 1 98 ? 11.004 9.777 -7.092 1.00 92.81 98 PHE A CA 1
ATOM 779 C C . PHE A 1 98 ? 11.572 8.964 -5.939 1.00 92.81 98 PHE A C 1
ATOM 781 O O . PHE A 1 98 ? 11.321 7.773 -5.845 1.00 92.81 98 PHE A O 1
ATOM 788 N N . ASN A 1 99 ? 12.279 9.618 -5.025 1.00 89.19 99 ASN A N 1
ATOM 789 C CA . ASN A 1 99 ? 12.819 8.932 -3.857 1.00 89.19 99 ASN A CA 1
ATOM 790 C C . ASN A 1 99 ? 11.742 8.616 -2.803 1.00 89.19 99 ASN A C 1
ATOM 792 O O . ASN A 1 99 ? 10.646 9.195 -2.790 1.00 89.19 99 ASN A O 1
ATOM 796 N N . TYR A 1 100 ? 12.094 7.749 -1.856 1.00 86.81 100 TYR A N 1
ATOM 797 C CA . TYR A 1 100 ? 11.214 7.343 -0.759 1.00 86.81 100 TYR A CA 1
ATOM 798 C C . TYR A 1 100 ? 10.649 8.527 0.054 1.00 86.81 100 TYR A C 1
ATOM 800 O O . TYR A 1 100 ? 9.459 8.565 0.369 1.00 86.81 100 TYR A O 1
ATOM 808 N N . ALA A 1 101 ? 11.467 9.539 0.362 1.00 89.31 101 ALA A N 1
ATOM 809 C CA . ALA A 1 101 ? 11.039 10.703 1.149 1.00 89.31 101 ALA A CA 1
ATOM 810 C C . ALA A 1 101 ? 9.943 11.523 0.445 1.00 89.31 101 ALA A C 1
ATOM 812 O O . ALA A 1 101 ? 9.004 12.016 1.082 1.00 89.31 101 ALA A O 1
ATOM 813 N N . LYS A 1 102 ? 10.027 11.640 -0.884 1.00 92.44 102 LYS A N 1
ATOM 814 C CA . LYS A 1 102 ? 8.994 12.292 -1.686 1.00 92.44 102 LYS A CA 1
ATOM 815 C C . LYS A 1 102 ? 7.682 11.509 -1.635 1.00 92.44 102 LYS A C 1
ATOM 817 O O . LYS A 1 102 ? 6.629 12.120 -1.474 1.00 92.44 102 LYS A O 1
ATOM 822 N N . MET A 1 103 ? 7.747 10.178 -1.674 1.00 91.88 103 MET A N 1
ATOM 823 C CA . MET A 1 103 ? 6.571 9.312 -1.527 1.00 91.88 103 MET A CA 1
ATOM 824 C C . MET A 1 103 ? 5.904 9.453 -0.158 1.00 91.88 103 MET A C 1
ATOM 826 O O . MET A 1 103 ? 4.685 9.564 -0.091 1.00 91.88 103 MET A O 1
ATOM 830 N N . VAL A 1 104 ? 6.684 9.537 0.926 1.00 89.38 104 VAL A N 1
ATOM 831 C CA . VAL A 1 104 ? 6.142 9.787 2.278 1.00 89.38 104 VAL A CA 1
ATOM 832 C C . VAL A 1 104 ? 5.441 11.142 2.343 1.00 89.38 104 VAL A C 1
ATOM 834 O O . VAL A 1 104 ? 4.368 11.256 2.930 1.00 89.38 104 VAL A O 1
ATOM 837 N N . THR A 1 105 ? 6.011 12.159 1.693 1.00 92.69 105 THR A N 1
ATOM 838 C CA . THR A 1 105 ? 5.375 13.480 1.607 1.00 92.69 105 THR A CA 1
ATOM 839 C C . THR A 1 105 ? 4.010 13.375 0.930 1.00 92.69 105 THR A C 1
ATOM 841 O O . THR A 1 105 ? 3.037 13.901 1.457 1.00 92.69 105 THR A O 1
ATOM 844 N N . TRP A 1 106 ? 3.923 12.653 -0.191 1.00 93.44 106 TRP A N 1
ATOM 845 C CA . TRP A 1 106 ? 2.667 12.461 -0.919 1.00 93.44 106 TRP A CA 1
ATOM 846 C C . TRP A 1 106 ? 1.648 11.559 -0.215 1.00 93.44 106 TRP A C 1
ATOM 848 O O . TRP A 1 106 ? 0.449 11.707 -0.435 1.00 93.44 106 TRP A O 1
ATOM 858 N N . ALA A 1 107 ? 2.105 10.657 0.653 1.00 89.00 107 ALA A N 1
ATOM 859 C CA . ALA A 1 107 ? 1.229 9.850 1.496 1.00 89.00 107 ALA A CA 1
ATOM 860 C C . ALA A 1 107 ? 0.549 10.682 2.599 1.00 89.00 107 ALA A C 1
ATOM 862 O O . ALA A 1 107 ? -0.585 10.392 2.969 1.00 89.00 107 ALA A O 1
ATOM 863 N N . LEU A 1 108 ? 1.228 11.716 3.112 1.00 89.06 108 LEU A N 1
ATOM 864 C CA . LEU A 1 108 ? 0.696 12.612 4.147 1.00 89.06 108 LEU A CA 1
ATOM 865 C C . LEU A 1 108 ? -0.005 13.845 3.575 1.00 89.06 108 LEU A C 1
ATOM 867 O O . LEU A 1 108 ? -0.862 14.426 4.232 1.00 89.06 108 LEU A O 1
ATOM 871 N N . VAL A 1 109 ? 0.380 14.290 2.386 1.00 89.69 109 VAL A N 1
ATOM 872 C CA . VAL A 1 109 ? -0.193 15.461 1.723 1.00 89.69 109 VAL A CA 1
ATOM 873 C C . VAL A 1 109 ? -0.396 15.106 0.257 1.00 89.69 109 VAL A C 1
ATOM 875 O O . VAL A 1 109 ? 0.599 14.871 -0.427 1.00 89.69 109 VAL A O 1
ATOM 878 N N . PRO A 1 110 ? -1.641 15.081 -0.250 1.00 88.38 110 PRO A N 1
ATOM 879 C CA . PRO A 1 110 ? -1.911 14.697 -1.628 1.00 88.38 110 PRO A CA 1
ATOM 880 C C . PRO A 1 110 ? -1.039 15.459 -2.629 1.00 88.38 110 PRO A C 1
ATOM 882 O O . PRO A 1 110 ? -0.828 16.668 -2.505 1.00 88.38 110 PRO A O 1
ATOM 885 N N . ALA A 1 111 ? -0.527 14.737 -3.625 1.00 93.06 111 ALA A N 1
ATOM 886 C CA . ALA A 1 111 ? 0.105 15.353 -4.782 1.00 93.06 111 ALA A CA 1
AT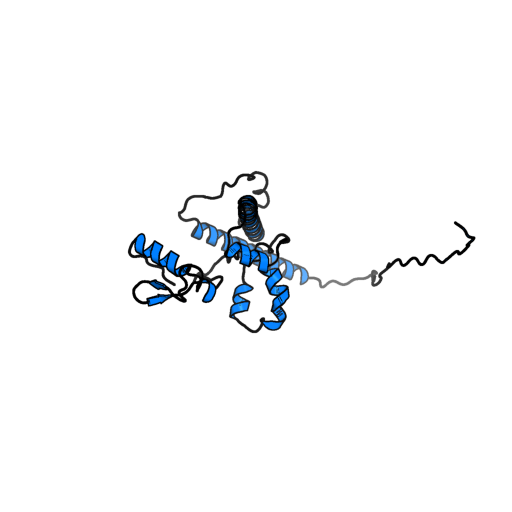OM 887 C C . ALA A 1 111 ? -0.926 16.143 -5.611 1.00 93.06 111 ALA A C 1
ATOM 889 O O . ALA A 1 111 ? -2.132 16.007 -5.405 1.00 93.06 111 ALA A O 1
ATOM 890 N N . ASP A 1 112 ? -0.458 16.942 -6.570 1.00 95.25 112 ASP A N 1
ATOM 891 C CA . ASP A 1 112 ? -1.350 17.539 -7.566 1.00 95.25 112 ASP A CA 1
ATOM 892 C C . ASP A 1 112 ? -2.061 16.468 -8.421 1.00 95.25 112 ASP A C 1
ATOM 894 O O . ASP A 1 112 ? -1.624 15.316 -8.517 1.00 95.25 112 ASP A O 1
ATOM 898 N N . ASP A 1 113 ? -3.174 16.857 -9.047 1.00 94.88 113 ASP A N 1
ATOM 899 C CA . ASP A 1 113 ? -4.035 15.957 -9.824 1.00 94.88 113 ASP A CA 1
ATOM 900 C C . ASP A 1 113 ? -3.288 15.209 -10.935 1.00 94.88 113 ASP A C 1
ATOM 902 O O . ASP A 1 113 ? -3.592 14.046 -11.218 1.00 94.88 113 ASP A O 1
ATOM 906 N N . ASP A 1 114 ? -2.313 15.852 -11.576 1.00 95.25 114 ASP A N 1
ATOM 907 C CA . ASP A 1 114 ? -1.553 15.245 -12.666 1.00 95.25 114 ASP A CA 1
ATOM 908 C C . ASP A 1 114 ? -0.614 14.162 -12.139 1.00 95.25 114 ASP A C 1
ATOM 910 O O . ASP A 1 114 ? -0.539 13.067 -12.708 1.00 95.25 114 ASP A O 1
ATOM 914 N N . MET A 1 115 ? 0.026 14.411 -10.999 1.00 94.06 115 MET A N 1
ATOM 915 C CA . MET A 1 115 ? 0.819 13.412 -10.301 1.00 94.06 115 MET A CA 1
ATOM 916 C C . MET A 1 115 ? -0.038 12.246 -9.793 1.00 94.06 115 MET A C 1
ATOM 918 O O . MET A 1 115 ? 0.352 11.086 -9.942 1.00 94.06 115 MET A O 1
ATOM 922 N N . LEU A 1 116 ? -1.234 12.512 -9.257 1.00 93.62 116 LEU A N 1
ATOM 923 C CA . LEU A 1 116 ? -2.166 11.456 -8.846 1.00 93.62 116 LEU A CA 1
ATOM 924 C C . LEU A 1 116 ? -2.578 10.579 -10.038 1.00 93.62 116 LEU A C 1
ATOM 926 O O . LEU A 1 116 ? -2.526 9.348 -9.956 1.00 93.62 116 LEU A O 1
ATOM 930 N N . ARG A 1 117 ? -2.919 11.188 -11.182 1.00 94.00 117 ARG A N 1
ATOM 931 C CA . ARG A 1 117 ? -3.212 10.457 -12.430 1.00 94.00 117 ARG A CA 1
ATOM 932 C C . ARG A 1 117 ? -2.017 9.628 -12.888 1.00 94.00 117 ARG A C 1
ATOM 934 O O . ARG A 1 117 ? -2.193 8.476 -13.295 1.00 94.00 117 ARG A O 1
ATOM 941 N N . TYR A 1 118 ? -0.811 10.188 -12.810 1.00 93.75 118 TYR A N 1
ATOM 942 C CA . TYR A 1 118 ? 0.420 9.479 -13.138 1.00 93.75 118 TYR A CA 1
ATOM 943 C C . TYR A 1 118 ? 0.611 8.239 -12.254 1.00 93.75 118 TYR A C 1
ATOM 945 O O . TYR A 1 118 ? 0.818 7.149 -12.791 1.00 93.75 118 TYR A O 1
ATOM 953 N N . MET A 1 119 ? 0.461 8.363 -10.930 1.00 93.38 119 MET A N 1
ATOM 954 C CA . MET A 1 119 ? 0.581 7.245 -9.984 1.00 93.38 119 MET A CA 1
ATOM 955 C C . MET A 1 119 ? -0.463 6.152 -10.231 1.00 93.38 119 MET A C 1
ATOM 957 O O . MET A 1 119 ? -0.122 4.970 -10.252 1.00 93.38 119 MET A O 1
ATOM 961 N N . ILE A 1 120 ? -1.721 6.528 -10.485 1.00 93.38 120 ILE A N 1
ATOM 962 C CA . ILE A 1 120 ? -2.787 5.572 -10.815 1.00 93.38 120 ILE A CA 1
ATOM 963 C C . ILE A 1 120 ? -2.426 4.792 -12.087 1.00 93.38 120 ILE A C 1
ATOM 965 O O . ILE A 1 120 ? -2.526 3.564 -12.127 1.00 93.38 120 ILE A O 1
ATOM 969 N N . ASN A 1 121 ? -1.984 5.493 -13.134 1.00 93.94 121 ASN A N 1
ATOM 970 C CA . ASN A 1 121 ? -1.599 4.856 -14.390 1.00 93.94 121 ASN A CA 1
ATOM 971 C C . ASN A 1 121 ? -0.343 3.995 -14.240 1.00 93.94 121 ASN A C 1
ATOM 973 O O . ASN A 1 121 ? -0.268 2.936 -14.861 1.00 93.94 121 ASN A O 1
ATOM 977 N N . LYS A 1 122 ? 0.614 4.402 -13.399 1.00 94.00 122 LYS A N 1
ATOM 978 C CA . LYS A 1 122 ? 1.773 3.579 -13.045 1.00 94.00 122 LYS A CA 1
ATOM 979 C C . LYS A 1 122 ? 1.340 2.278 -12.370 1.00 94.00 122 LYS A C 1
ATOM 981 O O . LYS A 1 122 ? 1.696 1.214 -12.862 1.00 94.00 122 LYS A O 1
ATOM 986 N N . GLY A 1 123 ? 0.497 2.346 -11.337 1.00 94.00 123 GLY A N 1
ATOM 987 C CA . GLY A 1 123 ? -0.000 1.159 -10.634 1.00 94.00 123 GLY A CA 1
ATOM 988 C C . GLY A 1 123 ? -0.747 0.186 -11.554 1.00 94.00 123 GLY A C 1
ATOM 989 O O . GLY A 1 123 ? -0.569 -1.026 -11.451 1.00 94.00 123 GLY A O 1
ATOM 990 N N . ARG A 1 124 ? -1.519 0.699 -12.524 1.00 93.81 124 ARG A N 1
ATOM 991 C CA . ARG A 1 124 ? -2.153 -0.132 -13.565 1.00 93.81 124 ARG A CA 1
ATOM 992 C C . ARG A 1 124 ? -1.133 -0.844 -14.455 1.00 93.81 124 ARG A C 1
ATOM 994 O O . ARG A 1 124 ? -1.336 -2.016 -14.774 1.00 93.81 124 ARG A O 1
ATOM 1001 N N . ARG A 1 125 ? -0.061 -0.158 -14.869 1.00 94.06 125 ARG A N 1
ATOM 1002 C CA . ARG A 1 125 ? 1.013 -0.770 -15.669 1.00 94.06 125 ARG A CA 1
ATOM 1003 C C . ARG A 1 125 ? 1.763 -1.833 -14.876 1.00 94.06 125 ARG A C 1
ATOM 1005 O O . ARG A 1 125 ? 1.939 -2.926 -15.399 1.00 94.06 125 ARG A O 1
ATOM 1012 N N . ASP A 1 126 ? 2.098 -1.567 -13.616 1.00 94.06 126 ASP A N 1
ATOM 1013 C CA . ASP A 1 126 ? 2.795 -2.536 -12.760 1.00 94.06 126 ASP A CA 1
ATOM 1014 C C . ASP A 1 126 ? 1.939 -3.774 -12.482 1.00 94.06 126 ASP A C 1
ATOM 1016 O O . ASP A 1 126 ? 2.419 -4.898 -12.603 1.00 94.06 126 ASP A O 1
ATOM 1020 N N . ALA A 1 127 ? 0.645 -3.596 -12.195 1.00 93.56 127 ALA A N 1
ATOM 1021 C CA . ALA A 1 127 ? -0.280 -4.715 -12.025 1.00 93.56 127 ALA A CA 1
ATOM 1022 C C . ALA A 1 127 ? -0.404 -5.564 -13.300 1.00 93.56 127 ALA A C 1
ATOM 1024 O O . ALA A 1 127 ? -0.482 -6.792 -13.229 1.00 93.56 127 ALA A O 1
ATOM 1025 N N . ARG A 1 128 ? -0.384 -4.926 -14.477 1.00 90.25 128 ARG A N 1
ATOM 1026 C CA . ARG A 1 128 ? -0.393 -5.628 -15.765 1.00 90.25 128 ARG A CA 1
ATOM 1027 C C . ARG A 1 128 ? 0.921 -6.364 -16.021 1.00 90.25 128 ARG A C 1
ATOM 1029 O O . ARG A 1 128 ? 0.873 -7.523 -16.417 1.00 90.25 128 ARG A O 1
ATOM 1036 N N . ALA A 1 129 ? 2.064 -5.728 -15.778 1.00 90.88 129 ALA A N 1
ATOM 1037 C CA . ALA A 1 129 ? 3.379 -6.347 -15.927 1.00 90.88 129 ALA A CA 1
ATOM 1038 C C . ALA A 1 129 ? 3.529 -7.561 -14.995 1.00 90.88 129 ALA A C 1
ATOM 1040 O O . ALA A 1 129 ? 3.996 -8.619 -15.421 1.00 90.88 129 ALA A O 1
ATOM 1041 N N . TRP A 1 130 ? 3.041 -7.445 -13.756 1.00 92.75 130 TRP A N 1
ATOM 1042 C CA . TRP A 1 130 ? 2.931 -8.565 -12.826 1.00 92.75 130 TRP A CA 1
ATOM 1043 C C . TRP A 1 130 ? 2.060 -9.689 -13.394 1.00 92.75 130 TRP A C 1
ATOM 1045 O O . TRP A 1 130 ? 2.514 -10.828 -13.475 1.00 92.75 130 TRP A O 1
AT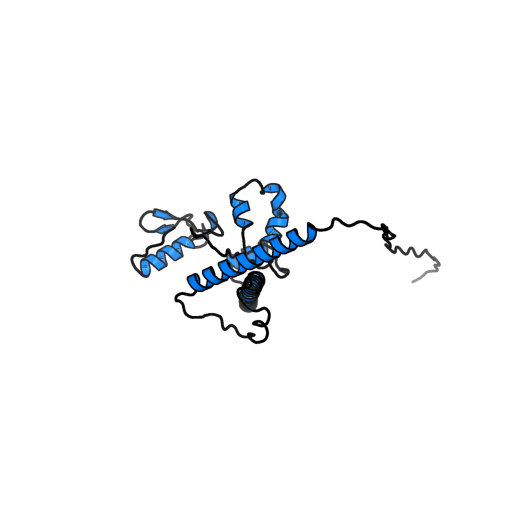OM 1055 N N . ALA A 1 131 ? 0.845 -9.378 -13.854 1.00 91.00 131 ALA A N 1
ATOM 1056 C CA . ALA A 1 131 ? -0.078 -10.377 -14.388 1.00 91.00 131 ALA A CA 1
ATOM 1057 C C . ALA A 1 131 ? 0.464 -11.083 -15.645 1.00 91.00 131 ALA A C 1
ATOM 1059 O O . ALA A 1 131 ? 0.233 -12.276 -15.813 1.00 91.00 131 ALA A O 1
ATOM 1060 N N . GLN A 1 132 ? 1.198 -10.374 -16.509 1.00 89.06 132 GLN A N 1
ATOM 1061 C CA . GLN A 1 132 ? 1.867 -10.949 -17.683 1.00 89.06 132 GLN A CA 1
ATOM 1062 C C . GLN A 1 132 ? 3.020 -11.869 -17.287 1.00 89.06 132 GLN A C 1
ATOM 1064 O O . GLN A 1 132 ? 3.133 -12.973 -17.809 1.00 89.06 132 GLN A O 1
ATOM 1069 N N . ARG A 1 133 ? 3.858 -11.448 -16.331 1.00 87.50 133 ARG A N 1
ATOM 1070 C CA . ARG A 1 133 ? 4.953 -12.278 -15.807 1.00 87.50 133 ARG A CA 1
ATOM 1071 C C . ARG A 1 133 ? 4.429 -13.544 -15.133 1.00 87.50 133 ARG A C 1
ATOM 1073 O O . ARG A 1 133 ? 5.049 -14.594 -15.237 1.00 87.50 133 ARG A O 1
ATOM 1080 N N . MET A 1 134 ? 3.273 -13.429 -14.491 1.00 87.81 134 MET A N 1
ATOM 1081 C CA . MET A 1 134 ? 2.511 -14.541 -13.940 1.00 87.81 134 MET A CA 1
ATOM 1082 C C . MET A 1 134 ? 1.575 -15.170 -14.976 1.00 87.81 134 MET A C 1
ATOM 1084 O O . MET A 1 134 ? 0.617 -15.782 -14.559 1.00 87.81 134 MET A O 1
ATOM 1088 N N . GLN A 1 135 ? 1.747 -14.969 -16.287 1.00 88.56 135 GLN A N 1
ATOM 1089 C CA . GLN A 1 135 ? 0.981 -15.618 -17.371 1.00 88.56 135 GLN A CA 1
ATOM 1090 C C . GLN A 1 135 ? -0.564 -15.640 -17.200 1.00 88.56 135 GLN A C 1
ATOM 1092 O O . GLN A 1 135 ? -1.255 -16.481 -17.770 1.00 88.56 135 GLN A O 1
ATOM 1097 N N . LEU A 1 136 ? -1.141 -14.699 -16.440 1.00 84.31 136 LEU A N 1
ATOM 1098 C CA . LEU A 1 136 ? -2.587 -14.615 -16.152 1.00 84.31 136 LEU A CA 1
ATOM 1099 C C . LEU A 1 136 ? -3.362 -13.912 -17.259 1.00 84.31 136 LEU A C 1
ATOM 1101 O O . LEU A 1 136 ? -4.592 -14.011 -17.347 1.00 84.31 136 LEU A O 1
ATOM 1105 N N . VAL A 1 137 ? -2.630 -13.121 -18.038 1.00 80.12 137 VAL A N 1
ATOM 1106 C CA . VAL A 1 137 ? -3.117 -12.352 -19.171 1.00 80.12 137 VAL A CA 1
ATOM 1107 C C . VAL A 1 137 ? -2.146 -12.529 -20.338 1.00 80.12 137 VAL A C 1
ATOM 1109 O O . VAL A 1 137 ? -0.933 -12.569 -20.118 1.00 80.12 137 VAL A O 1
ATOM 1112 N N . PRO A 1 138 ? -2.653 -12.609 -21.577 1.00 72.19 138 PRO A N 1
ATOM 1113 C CA . PRO A 1 138 ? -1.805 -12.684 -22.758 1.00 72.19 138 PRO A CA 1
ATOM 1114 C C . PRO A 1 138 ? -0.862 -11.475 -22.883 1.00 72.19 138 PRO A C 1
ATOM 1116 O O . PRO A 1 138 ? -1.215 -10.346 -22.521 1.00 72.19 138 PRO A O 1
ATOM 1119 N N . HIS A 1 139 ? 0.335 -11.694 -23.435 1.00 58.91 139 HIS A N 1
ATOM 1120 C CA . HIS A 1 139 ? 1.314 -10.625 -23.686 1.00 58.91 139 HIS A CA 1
ATOM 1121 C C . HIS A 1 139 ? 0.787 -9.553 -24.661 1.00 58.91 139 HIS A C 1
ATOM 1123 O O . HIS A 1 139 ? 1.142 -8.382 -24.540 1.00 58.91 139 HIS A O 1
ATOM 1129 N N . ASP A 1 140 ? -0.112 -9.932 -25.571 1.00 52.06 140 ASP A N 1
ATOM 1130 C CA . ASP A 1 140 ? -0.749 -9.102 -26.600 1.00 52.06 140 ASP A CA 1
ATOM 1131 C C . ASP A 1 140 ? -2.051 -8.410 -26.148 1.00 52.06 140 ASP A C 1
ATOM 1133 O O . ASP A 1 140 ? -2.525 -7.493 -26.822 1.00 52.06 140 ASP A O 1
ATOM 1137 N N . ALA A 1 141 ? -2.576 -8.711 -24.951 1.00 52.34 141 ALA A N 1
ATOM 1138 C CA . ALA A 1 141 ? -3.708 -7.980 -24.359 1.00 52.34 141 ALA A CA 1
ATOM 1139 C C . ALA A 1 141 ? -3.398 -6.483 -24.098 1.00 52.34 141 ALA A C 1
ATOM 1141 O O . ALA A 1 141 ? -4.263 -5.718 -23.658 1.00 52.34 141 ALA A O 1
ATOM 1142 N N . ALA A 1 142 ? -2.147 -6.065 -24.322 1.00 43.31 142 ALA A N 1
ATOM 1143 C CA . ALA A 1 142 ? -1.625 -4.713 -24.157 1.00 43.31 142 ALA A CA 1
ATOM 1144 C C . ALA A 1 142 ? -1.887 -3.762 -25.340 1.00 43.31 142 ALA A C 1
ATOM 1146 O O . ALA A 1 142 ? -1.793 -2.556 -25.139 1.00 43.31 142 ALA A O 1
ATOM 1147 N N . ALA A 1 143 ? -2.240 -4.240 -26.538 1.00 45.69 143 ALA A N 1
ATOM 1148 C CA . ALA A 1 143 ? -2.309 -3.347 -27.703 1.00 45.69 143 ALA A CA 1
ATOM 1149 C C . ALA A 1 143 ? -3.514 -2.378 -27.703 1.00 45.69 143 ALA A C 1
ATOM 1151 O O . ALA A 1 143 ? -3.428 -1.319 -28.317 1.00 45.69 143 ALA A O 1
ATOM 1152 N N . ASN A 1 144 ? -4.611 -2.693 -26.998 1.00 42.38 144 ASN A N 1
ATOM 1153 C CA . ASN A 1 144 ? -5.902 -2.016 -27.223 1.00 42.38 144 ASN A CA 1
ATOM 1154 C C . ASN A 1 144 ? -6.548 -1.333 -26.002 1.00 42.38 144 ASN A C 1
ATOM 1156 O O . ASN A 1 144 ? -7.660 -0.832 -26.125 1.00 42.38 144 ASN A O 1
ATOM 1160 N N . LEU A 1 145 ? -5.900 -1.273 -24.832 1.00 46.28 145 LEU A N 1
ATOM 1161 C CA . LEU A 1 145 ? -6.492 -0.652 -23.633 1.00 46.28 145 LEU A CA 1
ATOM 1162 C C . LEU A 1 145 ? -5.673 0.558 -23.179 1.00 46.28 145 LEU A C 1
ATOM 1164 O O . LEU A 1 145 ? -4.899 0.496 -22.226 1.00 46.28 145 LEU A O 1
ATOM 1168 N N . THR A 1 146 ? -5.847 1.668 -23.894 1.00 39.56 146 THR A N 1
ATOM 1169 C CA . THR A 1 146 ? -5.320 2.998 -23.538 1.00 39.56 146 THR A CA 1
ATOM 1170 C C . THR A 1 146 ? -6.256 3.783 -22.609 1.00 39.56 146 THR A C 1
ATOM 1172 O O . THR A 1 146 ? -5.885 4.849 -22.122 1.00 39.56 146 THR A O 1
ATOM 1175 N N . GLY A 1 147 ? -7.449 3.259 -22.316 1.00 39.22 147 GLY A N 1
ATOM 1176 C CA . GLY A 1 147 ? -8.425 3.841 -21.393 1.00 39.22 147 GLY A CA 1
ATOM 1177 C C . GLY A 1 147 ? -8.556 3.012 -20.119 1.00 39.22 147 GLY A C 1
ATOM 1178 O O . GLY A 1 147 ? -8.394 1.798 -20.149 1.00 39.22 147 GLY A O 1
ATOM 1179 N N . GLY A 1 148 ? -8.837 3.667 -18.990 1.00 41.19 148 GLY A N 1
ATOM 1180 C CA . GLY A 1 148 ? -8.980 3.077 -17.652 1.00 41.19 148 GLY A CA 1
ATOM 1181 C C . GLY A 1 148 ? -10.164 2.117 -17.458 1.00 41.19 148 GLY A C 1
ATOM 1182 O O . GLY A 1 148 ? -10.858 2.204 -16.449 1.00 41.19 148 GLY A O 1
ATOM 1183 N N . GLU A 1 149 ? -10.380 1.187 -18.379 1.00 42.31 149 GLU A N 1
ATOM 1184 C CA . GLU A 1 149 ? -11.390 0.135 -18.318 1.00 42.31 149 GLU A CA 1
ATOM 1185 C C . GLU A 1 149 ? -10.833 -1.060 -17.534 1.00 42.31 149 GLU A C 1
ATOM 1187 O O . GLU A 1 149 ? -10.301 -2.019 -18.085 1.00 42.31 149 GLU A O 1
ATOM 1192 N N . GLY A 1 150 ? -10.875 -0.964 -16.206 1.00 40.28 150 GLY A N 1
ATOM 1193 C CA . GLY A 1 150 ? -10.429 -2.046 -15.320 1.00 40.28 150 GLY A CA 1
ATOM 1194 C C . GLY A 1 150 ? -11.291 -2.257 -14.079 1.00 40.28 150 GLY A C 1
ATOM 1195 O O . GLY A 1 150 ? -11.007 -3.157 -13.295 1.00 40.28 150 GLY A O 1
ATOM 1196 N N . ALA A 1 151 ? -12.342 -1.459 -13.881 1.00 38.97 151 ALA A N 1
ATOM 1197 C CA . ALA A 1 151 ? -13.293 -1.664 -12.793 1.00 38.97 151 ALA A CA 1
ATOM 1198 C C . ALA A 1 151 ? -14.370 -2.674 -13.230 1.00 38.97 151 ALA A C 1
ATOM 1200 O O . ALA A 1 151 ? -15.511 -2.309 -13.489 1.00 38.97 151 ALA A O 1
ATOM 1201 N N . GLY A 1 152 ? -13.974 -3.939 -13.394 1.00 37.69 152 GLY A N 1
ATOM 1202 C CA . GLY A 1 152 ? -14.909 -5.050 -13.590 1.00 37.69 152 GLY A CA 1
ATOM 1203 C C . GLY A 1 152 ? -15.672 -5.388 -12.302 1.00 37.69 152 GLY A C 1
ATOM 1204 O O . GLY A 1 152 ? -15.190 -5.113 -11.203 1.00 37.69 152 GLY A O 1
ATOM 1205 N N . GLU A 1 153 ? -16.863 -5.972 -12.459 1.00 31.39 153 GLU A N 1
ATOM 1206 C CA . GLU A 1 153 ? -17.854 -6.261 -11.413 1.00 31.39 153 GLU A CA 1
ATOM 1207 C C . GLU A 1 153 ? -17.281 -6.871 -10.119 1.00 31.39 153 GLU A C 1
ATOM 1209 O O . GLU A 1 153 ? -16.526 -7.848 -10.121 1.00 31.39 153 GLU A O 1
ATOM 1214 N N . ILE A 1 154 ? -17.713 -6.300 -8.990 1.00 38.12 154 ILE A N 1
ATOM 1215 C CA . ILE A 1 154 ? -17.361 -6.697 -7.623 1.00 38.12 154 ILE A CA 1
ATOM 1216 C C . ILE A 1 154 ? -18.110 -7.996 -7.274 1.00 38.12 154 ILE A C 1
ATOM 1218 O O . ILE A 1 154 ? -19.127 -7.986 -6.590 1.00 38.12 154 ILE A O 1
ATOM 1222 N N . GLY A 1 155 ? -17.637 -9.130 -7.794 1.00 31.48 155 GLY A N 1
ATOM 1223 C CA . GLY A 1 155 ? -18.198 -10.449 -7.484 1.00 31.48 155 GLY A CA 1
ATOM 1224 C C . GLY A 1 155 ? -17.446 -11.609 -8.148 1.00 31.48 155 GLY A C 1
ATOM 1225 O O . GLY A 1 155 ? -17.426 -11.751 -9.371 1.00 31.48 155 GLY A O 1
ATOM 1226 N N . GLY A 1 156 ? -16.795 -12.461 -7.348 1.00 35.41 156 GLY A N 1
ATOM 1227 C CA . GLY A 1 156 ? -16.123 -13.690 -7.816 1.00 35.41 156 GLY A CA 1
ATOM 1228 C C . GLY A 1 156 ? -14.777 -13.497 -8.537 1.00 35.41 156 GLY A C 1
ATOM 1229 O O . GLY A 1 156 ? -14.197 -14.461 -9.036 1.00 35.41 156 GLY A O 1
ATOM 1230 N N . GLY A 1 157 ? -14.255 -12.267 -8.607 1.00 37.84 157 GLY A N 1
ATOM 1231 C CA . GLY A 1 157 ? -12.958 -11.975 -9.231 1.00 37.84 157 GLY A CA 1
ATOM 1232 C C . GLY A 1 157 ? -11.765 -12.590 -8.492 1.00 37.84 157 GLY A C 1
ATOM 1233 O O . GLY A 1 157 ? -10.819 -13.032 -9.135 1.00 37.84 157 GLY A O 1
ATOM 1234 N N . ALA A 1 158 ? -11.834 -12.679 -7.160 1.00 40.44 158 ALA A N 1
ATOM 1235 C CA . ALA A 1 158 ? -10.747 -13.194 -6.327 1.00 40.44 158 ALA A CA 1
ATOM 1236 C C . ALA A 1 158 ? -10.467 -14.690 -6.562 1.00 40.44 158 ALA A C 1
ATOM 1238 O O . ALA A 1 158 ? -9.312 -15.069 -6.721 1.00 40.44 158 ALA A O 1
ATOM 1239 N N . GLU A 1 159 ? -11.504 -15.527 -6.664 1.00 45.56 159 GLU A N 1
ATOM 1240 C CA . GLU A 1 159 ? -11.358 -16.972 -6.911 1.00 45.56 159 GLU A CA 1
ATOM 1241 C C . GLU A 1 159 ? -10.829 -17.259 -8.320 1.00 45.56 159 GLU A C 1
ATOM 1243 O O . GLU A 1 159 ? -9.907 -18.052 -8.497 1.00 45.56 159 GLU A O 1
ATOM 1248 N N . ARG A 1 160 ? -11.349 -16.552 -9.333 1.00 49.16 160 ARG A N 1
ATOM 1249 C CA . ARG A 1 160 ? -10.858 -16.671 -10.716 1.00 49.16 160 ARG A CA 1
ATOM 1250 C C . ARG A 1 160 ? -9.424 -16.163 -10.864 1.00 49.16 160 ARG A C 1
ATOM 1252 O O . ARG A 1 160 ? -8.671 -16.718 -11.657 1.00 49.16 160 ARG A O 1
ATOM 1259 N N . ALA A 1 1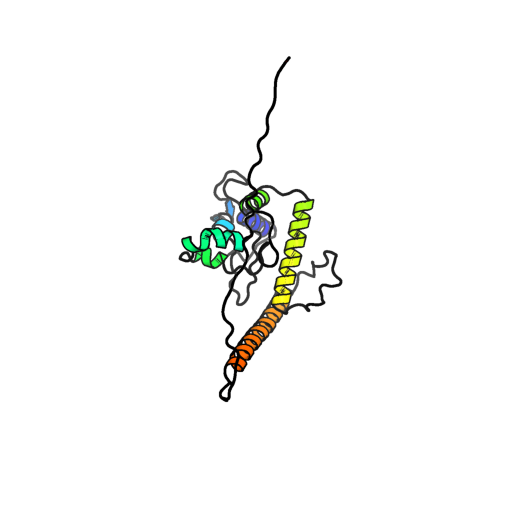61 ? -9.048 -15.115 -10.131 1.00 46.00 161 ALA A N 1
ATOM 1260 C CA . ALA A 1 161 ? -7.673 -14.631 -10.093 1.00 46.00 161 ALA A CA 1
ATOM 1261 C C . ALA A 1 161 ? -6.747 -15.642 -9.400 1.00 46.00 161 ALA A C 1
ATOM 1263 O O . ALA A 1 161 ? -5.681 -15.934 -9.933 1.00 46.00 161 ALA A O 1
ATOM 1264 N N . ALA A 1 162 ? -7.173 -16.225 -8.275 1.00 57.47 162 ALA A N 1
ATOM 1265 C CA . ALA A 1 162 ? -6.407 -17.235 -7.547 1.00 57.47 162 ALA A CA 1
ATOM 1266 C C . ALA A 1 162 ? -6.147 -18.493 -8.392 1.00 57.47 162 ALA A C 1
ATOM 1268 O O . ALA A 1 162 ? -5.017 -18.973 -8.441 1.00 57.47 162 ALA A O 1
ATOM 1269 N N . GLU A 1 163 ? -7.155 -18.983 -9.119 1.00 64.06 163 GLU A N 1
ATOM 1270 C CA . GLU A 1 163 ? -6.995 -20.156 -9.986 1.00 64.06 163 GLU A CA 1
ATOM 1271 C C . GLU A 1 163 ? -6.038 -19.885 -11.157 1.00 64.06 163 GLU A C 1
ATOM 1273 O O . GLU A 1 163 ? -5.182 -20.713 -11.464 1.00 64.06 163 GLU A O 1
ATOM 1278 N N . ARG A 1 164 ? -6.098 -18.694 -11.768 1.00 61.78 164 ARG A N 1
ATOM 1279 C CA . ARG A 1 164 ? -5.130 -18.313 -12.811 1.00 61.78 164 ARG A CA 1
ATOM 1280 C C . ARG A 1 164 ? -3.709 -18.224 -12.251 1.00 61.78 164 ARG A C 1
ATOM 1282 O O . ARG A 1 164 ? -2.779 -18.679 -12.909 1.00 61.78 164 ARG A O 1
ATOM 1289 N N . VAL A 1 165 ? -3.545 -17.669 -11.043 1.00 62.41 165 VAL A N 1
ATOM 1290 C CA . VAL A 1 165 ? -2.238 -17.565 -10.362 1.00 62.41 165 VAL A CA 1
ATOM 1291 C C . VAL A 1 165 ? -1.644 -18.946 -10.133 1.00 62.41 165 VAL A C 1
ATOM 1293 O O . VAL A 1 165 ? -0.485 -19.168 -10.476 1.00 62.41 165 VAL A O 1
ATOM 1296 N N . ARG A 1 166 ? -2.453 -19.890 -9.645 1.00 69.94 166 ARG A N 1
ATOM 1297 C CA . ARG A 1 166 ? -2.044 -21.282 -9.449 1.00 69.94 166 ARG A CA 1
ATOM 1298 C C . ARG A 1 166 ? -1.576 -21.929 -10.754 1.00 69.94 166 ARG A C 1
ATOM 1300 O O . ARG A 1 166 ? -0.498 -22.519 -10.797 1.00 69.94 166 ARG A O 1
ATOM 1307 N N . GLN A 1 167 ? -2.357 -21.790 -11.825 1.00 68.50 167 GLN A N 1
ATOM 1308 C CA . GLN A 1 167 ? -2.025 -22.380 -13.124 1.00 68.50 167 GLN A CA 1
ATOM 1309 C C . GLN A 1 167 ? -0.715 -21.822 -13.680 1.00 68.50 167 GLN A C 1
ATOM 1311 O O . GLN A 1 167 ? 0.163 -22.583 -14.080 1.00 68.50 167 GLN A O 1
ATOM 1316 N N . ALA A 1 168 ? -0.526 -20.511 -13.632 1.00 62.38 168 ALA A N 1
ATOM 1317 C CA . ALA A 1 168 ? 0.674 -19.906 -14.176 1.00 62.38 168 ALA A CA 1
ATOM 1318 C C . ALA A 1 168 ? 1.943 -20.136 -13.346 1.00 62.38 168 ALA A C 1
ATOM 1320 O O . ALA A 1 168 ? 3.036 -20.252 -13.906 1.00 62.38 168 ALA A O 1
ATOM 1321 N N . GLN A 1 169 ? 1.823 -20.235 -12.020 1.00 66.25 169 GLN A N 1
ATOM 1322 C CA . GLN A 1 169 ? 2.946 -20.639 -11.173 1.00 66.25 169 GLN A CA 1
ATOM 1323 C C . GLN A 1 169 ? 3.362 -22.075 -11.484 1.00 66.25 169 GLN A C 1
ATOM 1325 O O . GLN A 1 169 ? 4.543 -22.311 -11.712 1.00 66.25 169 GLN A O 1
ATOM 1330 N N . SER A 1 170 ? 2.402 -22.996 -11.635 1.00 73.12 170 SER A N 1
ATOM 1331 C CA . SER A 1 170 ? 2.709 -24.377 -12.031 1.00 73.12 170 SER A CA 1
ATOM 1332 C C . SER A 1 170 ? 3.405 -24.459 -13.397 1.00 73.12 170 SER A C 1
ATOM 1334 O O . SER A 1 170 ? 4.340 -25.236 -13.573 1.00 73.12 170 SER A O 1
ATOM 1336 N N . GLN A 1 171 ? 3.014 -23.604 -14.348 1.00 66.69 171 GLN A N 1
ATOM 1337 C CA . GLN A 1 171 ? 3.650 -23.511 -15.666 1.00 66.69 171 GLN A CA 1
ATOM 1338 C C . GLN A 1 171 ? 5.061 -22.919 -15.585 1.00 66.69 171 GLN A C 1
ATOM 1340 O O . GLN A 1 171 ? 5.971 -23.395 -16.261 1.00 66.69 171 GLN A O 1
ATOM 1345 N N . THR A 1 172 ? 5.269 -21.916 -14.730 1.00 61.97 172 THR A N 1
ATOM 1346 C CA . THR A 1 172 ? 6.585 -21.301 -14.512 1.00 61.97 172 THR A CA 1
ATOM 1347 C C . THR A 1 172 ? 7.542 -22.273 -13.820 1.00 61.97 172 THR A C 1
ATOM 1349 O O . THR A 1 172 ? 8.684 -22.416 -14.246 1.00 61.97 172 THR A O 1
ATOM 1352 N N . GLU A 1 173 ? 7.083 -22.988 -12.792 1.00 67.06 173 GLU A N 1
ATOM 1353 C CA . GLU A 1 173 ? 7.861 -24.017 -12.094 1.00 67.06 173 GLU A CA 1
ATOM 1354 C C . GLU A 1 173 ? 8.216 -25.186 -13.020 1.00 67.06 173 GLU A C 1
ATOM 1356 O O . GLU A 1 173 ? 9.358 -25.645 -13.016 1.00 67.06 173 GLU A O 1
ATOM 1361 N N . ALA A 1 174 ? 7.279 -25.619 -13.870 1.00 67.81 174 ALA A N 1
ATOM 1362 C CA . ALA A 1 174 ? 7.537 -26.634 -14.887 1.00 67.81 174 ALA A CA 1
ATOM 1363 C C . ALA A 1 174 ? 8.580 -26.169 -15.918 1.00 67.81 174 ALA A C 1
ATOM 1365 O O . ALA A 1 174 ? 9.503 -26.921 -16.221 1.00 67.81 174 ALA A O 1
ATOM 1366 N N . ALA A 1 175 ? 8.496 -24.922 -16.395 1.00 60.81 175 ALA A N 1
ATOM 1367 C CA . ALA A 1 175 ? 9.461 -24.360 -17.341 1.00 60.81 175 ALA A CA 1
ATOM 1368 C C . ALA A 1 175 ? 10.873 -24.227 -16.737 1.00 60.81 175 ALA A C 1
ATOM 1370 O O . ALA A 1 175 ? 11.869 -24.500 -17.407 1.00 60.81 175 ALA A O 1
ATOM 1371 N N . VAL A 1 176 ? 10.976 -23.857 -15.456 1.00 65.88 176 VAL A N 1
ATOM 1372 C CA . VAL A 1 176 ? 12.258 -23.814 -14.731 1.00 65.88 176 VAL A CA 1
ATOM 1373 C C . VAL A 1 176 ? 12.816 -25.227 -14.516 1.00 65.88 176 VAL A C 1
ATOM 1375 O O . VAL A 1 176 ? 14.015 -25.448 -14.691 1.00 65.88 176 VAL A O 1
ATOM 1378 N N . ALA A 1 177 ? 11.964 -26.203 -14.195 1.00 63.28 177 ALA A N 1
ATOM 1379 C CA . ALA A 1 177 ? 12.366 -27.599 -14.036 1.00 63.28 177 ALA A CA 1
ATOM 1380 C C . ALA A 1 177 ? 12.792 -28.261 -15.363 1.00 63.28 177 ALA A C 1
ATOM 1382 O O . ALA A 1 177 ? 13.716 -29.074 -15.365 1.00 63.28 177 ALA A O 1
ATOM 1383 N N . GLU A 1 178 ? 12.164 -27.913 -16.490 1.00 59.47 178 GLU A N 1
ATOM 1384 C CA . GLU A 1 178 ? 12.586 -28.357 -17.826 1.00 59.47 178 GLU A CA 1
ATOM 1385 C C . GLU A 1 178 ? 13.897 -27.701 -18.273 1.00 59.47 178 GLU A C 1
ATOM 1387 O O . GLU A 1 178 ? 14.758 -28.388 -18.824 1.00 59.47 178 GLU A O 1
ATOM 1392 N N . GLY A 1 179 ? 14.105 -26.415 -17.966 1.00 49.78 179 GLY A N 1
ATOM 1393 C CA . GLY A 1 179 ? 15.385 -25.738 -18.201 1.00 49.78 179 GLY A CA 1
ATOM 1394 C C . GLY A 1 179 ? 16.549 -26.414 -17.469 1.00 49.78 179 GLY A C 1
ATOM 1395 O O . GLY A 1 179 ? 17.585 -26.676 -18.067 1.00 49.78 179 GLY A O 1
ATOM 1396 N N . LEU A 1 180 ? 16.341 -26.806 -16.207 1.00 51.62 180 LEU A N 1
ATOM 1397 C CA . LEU A 1 180 ? 17.340 -27.527 -15.407 1.00 51.62 180 LEU A CA 1
ATOM 1398 C C . LEU A 1 180 ? 17.559 -28.986 -15.851 1.00 51.62 180 LEU A C 1
ATOM 1400 O O . LEU A 1 180 ? 18.619 -29.548 -15.585 1.00 51.62 180 LEU A O 1
ATOM 1404 N N . ARG A 1 181 ? 16.584 -29.619 -16.522 1.00 50.28 181 ARG A N 1
ATOM 1405 C CA . ARG A 1 181 ? 16.740 -30.974 -17.088 1.00 50.28 181 ARG A CA 1
ATOM 1406 C C . ARG A 1 181 ? 17.557 -30.981 -18.378 1.00 50.28 181 ARG A C 1
ATOM 1408 O O . ARG A 1 181 ? 18.311 -31.926 -18.590 1.00 50.28 181 ARG A O 1
ATOM 1415 N N . ASN A 1 182 ? 17.449 -29.939 -19.202 1.00 50.97 182 ASN A N 1
ATOM 1416 C CA . ASN A 1 182 ? 18.224 -29.829 -20.442 1.00 50.97 182 ASN A CA 1
ATOM 1417 C C . ASN A 1 182 ? 19.711 -29.505 -20.218 1.00 50.97 182 ASN A C 1
ATOM 1419 O O . ASN A 1 182 ? 20.520 -29.803 -21.090 1.00 50.97 182 ASN A O 1
ATOM 1423 N N . ASP A 1 183 ? 20.088 -28.992 -19.045 1.00 49.88 183 ASP A N 1
ATOM 1424 C CA . ASP A 1 183 ? 21.497 -28.818 -18.656 1.00 49.88 183 ASP A CA 1
ATOM 1425 C C . ASP A 1 183 ? 22.129 -30.105 -18.073 1.00 49.88 183 ASP A C 1
ATOM 1427 O O . ASP A 1 183 ? 23.320 -30.133 -17.756 1.00 49.88 183 ASP A O 1
ATOM 1431 N N . GLY A 1 184 ? 21.346 -31.182 -17.921 1.00 46.25 184 GLY A N 1
ATOM 1432 C CA . GLY A 1 184 ? 21.759 -32.424 -17.258 1.00 46.25 184 GLY A CA 1
ATOM 1433 C C . GLY A 1 184 ? 22.160 -33.588 -18.170 1.00 46.25 184 GLY A C 1
ATOM 1434 O O . GLY A 1 184 ? 22.701 -34.567 -17.657 1.00 46.25 184 GLY A O 1
ATOM 1435 N N . ASP A 1 185 ? 21.931 -33.516 -19.486 1.00 45.69 185 ASP A N 1
ATOM 1436 C CA . ASP A 1 185 ? 22.212 -34.627 -20.410 1.00 45.69 185 ASP A CA 1
ATOM 1437 C C . ASP A 1 185 ? 23.214 -34.220 -21.501 1.00 45.69 185 ASP A C 1
ATOM 1439 O O . ASP A 1 185 ? 22.879 -33.886 -22.635 1.00 45.69 185 ASP A O 1
ATOM 1443 N N . GLY A 1 186 ? 24.487 -34.198 -21.108 1.00 42.31 186 GLY A N 1
ATOM 1444 C CA . GLY A 1 186 ? 25.615 -33.850 -21.967 1.00 42.31 186 GLY A CA 1
ATOM 1445 C C . GLY A 1 186 ? 26.829 -34.736 -21.712 1.00 42.31 186 GLY A C 1
ATOM 1446 O O . GLY A 1 186 ? 27.928 -34.230 -21.503 1.00 42.31 186 GLY A O 1
ATOM 1447 N N . THR A 1 187 ? 26.657 -36.064 -21.699 1.00 44.47 187 THR A N 1
ATOM 1448 C CA . THR A 1 187 ? 27.797 -36.994 -21.776 1.00 44.47 187 THR A CA 1
ATOM 1449 C C . THR A 1 187 ? 28.023 -37.424 -23.225 1.00 44.47 187 THR A C 1
ATOM 1451 O O . THR A 1 187 ? 27.317 -38.264 -23.771 1.00 44.47 187 THR A O 1
ATOM 1454 N N . GLY A 1 188 ? 29.028 -36.829 -23.872 1.00 34.47 188 GLY A N 1
ATOM 1455 C CA . GLY A 1 188 ? 29.405 -37.174 -25.245 1.00 34.47 188 GLY A CA 1
ATOM 1456 C C . GLY A 1 188 ? 30.542 -36.312 -25.782 1.00 34.47 188 GLY A C 1
ATOM 1457 O O . GLY A 1 188 ? 30.320 -35.340 -26.490 1.00 34.47 188 GLY A O 1
ATOM 1458 N N . ALA A 1 189 ? 31.773 -36.667 -25.422 1.00 36.19 189 ALA A N 1
ATOM 1459 C CA . ALA A 1 189 ? 33.003 -36.029 -25.874 1.00 36.19 189 ALA A CA 1
ATOM 1460 C C . ALA A 1 189 ? 33.187 -36.058 -27.408 1.00 36.19 189 ALA A C 1
ATOM 1462 O O . ALA A 1 189 ? 33.073 -37.128 -28.007 1.00 36.19 189 ALA A O 1
ATOM 1463 N N . ARG A 1 190 ? 33.612 -34.928 -28.005 1.00 34.88 190 ARG A N 1
ATOM 1464 C CA . ARG A 1 190 ? 34.902 -34.789 -28.724 1.00 34.88 190 ARG A CA 1
ATOM 1465 C C . ARG A 1 190 ? 35.152 -33.378 -29.290 1.00 34.88 190 ARG A C 1
ATOM 1467 O O . ARG A 1 190 ? 34.353 -32.852 -30.049 1.00 34.88 190 ARG A O 1
ATOM 1474 N N . ASP A 1 191 ? 36.330 -32.876 -28.916 1.00 33.44 191 ASP A N 1
ATOM 1475 C CA . ASP A 1 191 ? 37.304 -32.044 -29.635 1.00 33.44 191 ASP A CA 1
ATOM 1476 C C . ASP A 1 191 ? 36.932 -30.693 -30.268 1.00 33.44 191 ASP A C 1
ATOM 1478 O O . ASP A 1 191 ? 36.292 -30.605 -31.309 1.00 33.44 191 ASP A O 1
ATOM 1482 N N . GLY A 1 192 ? 37.607 -29.657 -29.751 1.00 31.23 192 GLY A N 1
ATOM 1483 C CA . GLY A 1 192 ? 38.358 -28.747 -30.616 1.00 31.23 192 GLY A CA 1
ATOM 1484 C C . GLY A 1 192 ? 37.998 -27.267 -30.528 1.00 31.23 192 GLY A C 1
ATOM 1485 O O . GLY A 1 192 ? 37.048 -26.811 -31.146 1.00 31.23 192 GLY A O 1
ATOM 1486 N N . THR A 1 193 ? 38.903 -26.506 -29.905 1.00 32.62 193 THR A N 1
ATOM 1487 C CA . THR A 1 193 ? 39.211 -25.085 -30.176 1.00 32.62 193 THR A CA 1
ATOM 1488 C C . THR A 1 193 ? 38.164 -24.018 -29.835 1.00 32.62 193 THR A C 1
ATOM 1490 O O . THR A 1 193 ? 37.167 -23.851 -30.523 1.00 32.62 193 THR A O 1
ATOM 1493 N N . GLY A 1 194 ? 38.485 -23.182 -28.838 1.00 29.44 194 GLY A N 1
ATOM 1494 C CA . GLY A 1 194 ? 37.796 -21.904 -28.635 1.00 29.44 194 GLY A CA 1
ATOM 1495 C C . GLY A 1 194 ? 37.935 -21.278 -27.248 1.00 29.44 194 GLY A C 1
ATOM 1496 O O . GLY A 1 194 ? 36.945 -20.814 -26.699 1.00 29.44 194 GLY A O 1
ATOM 1497 N N . ALA A 1 195 ? 39.132 -21.265 -26.656 1.00 31.08 195 ALA A N 1
ATOM 1498 C CA . ALA A 1 195 ? 39.391 -20.421 -25.493 1.00 31.08 195 ALA A CA 1
ATOM 1499 C C . ALA A 1 195 ? 39.522 -18.963 -25.957 1.00 31.08 195 ALA A C 1
ATOM 1501 O O . ALA A 1 195 ? 40.478 -18.632 -26.656 1.00 31.08 195 ALA A O 1
ATOM 1502 N N . LEU A 1 196 ? 38.595 -18.093 -25.557 1.00 30.14 196 LEU A N 1
ATOM 1503 C CA . LEU A 1 196 ? 38.812 -16.648 -25.573 1.00 30.14 196 LEU A CA 1
ATOM 1504 C C . LEU A 1 196 ? 38.398 -16.062 -24.229 1.00 30.14 196 LEU A C 1
ATOM 1506 O O . LEU A 1 196 ? 37.223 -15.926 -23.899 1.00 30.14 196 LEU A O 1
ATOM 1510 N N . SER A 1 197 ? 39.426 -15.731 -23.460 1.00 29.00 197 SER A N 1
ATOM 1511 C CA . SER A 1 197 ? 39.388 -14.806 -22.348 1.00 29.00 197 SER A CA 1
ATOM 1512 C C . SER A 1 197 ? 40.016 -13.470 -22.771 1.00 29.00 197 SER A C 1
ATOM 1514 O O . SER A 1 197 ? 40.895 -13.421 -23.630 1.00 29.00 197 SER A O 1
ATOM 1516 N N . VAL A 1 198 ? 39.617 -12.429 -22.034 1.00 29.25 198 VAL A N 1
ATOM 1517 C CA . VAL A 1 198 ? 40.320 -11.160 -21.753 1.00 29.25 198 VAL A CA 1
ATOM 1518 C C . VAL A 1 198 ? 40.081 -9.942 -22.670 1.00 29.25 198 VAL A C 1
ATOM 1520 O O . VAL A 1 198 ? 40.186 -10.000 -23.889 1.00 29.25 198 VAL A O 1
ATOM 1523 N N . ALA A 1 199 ? 39.928 -8.816 -21.952 1.00 29.64 199 ALA A N 1
ATOM 1524 C CA . ALA A 1 199 ? 40.267 -7.412 -22.243 1.00 29.64 199 ALA A CA 1
ATOM 1525 C C . ALA A 1 199 ? 39.112 -6.523 -22.735 1.00 29.64 199 ALA A C 1
ATOM 1527 O O . ALA A 1 199 ? 38.504 -6.803 -23.757 1.00 29.64 199 ALA A O 1
ATOM 1528 N N . GLN A 1 200 ? 38.654 -5.517 -21.970 1.00 30.52 200 GLN A N 1
ATOM 1529 C CA . GLN A 1 200 ? 39.290 -4.222 -21.613 1.00 30.52 200 GLN A CA 1
ATOM 1530 C C . GLN A 1 200 ? 39.656 -3.333 -22.813 1.00 30.52 200 GLN A C 1
ATOM 1532 O O . GLN A 1 200 ? 40.084 -3.839 -23.840 1.00 30.52 200 GLN A O 1
ATOM 1537 N N . VAL A 1 201 ? 39.592 -2.008 -22.556 1.00 29.86 201 VAL A N 1
ATOM 1538 C CA . VAL A 1 201 ? 40.001 -0.817 -23.352 1.00 29.86 201 VAL A CA 1
ATOM 1539 C C . VAL A 1 201 ? 38.763 -0.009 -23.822 1.00 29.86 201 VAL A C 1
ATOM 1541 O O . VAL A 1 201 ? 37.835 -0.585 -24.366 1.00 29.86 201 VAL A O 1
ATOM 1544 N N . ALA A 1 202 ? 38.605 1.308 -23.604 1.00 31.47 202 ALA A N 1
ATOM 1545 C CA . ALA A 1 202 ? 39.563 2.372 -23.298 1.00 31.47 202 ALA A CA 1
ATOM 1546 C C . ALA A 1 202 ? 38.969 3.497 -22.423 1.00 31.47 202 ALA A C 1
ATOM 1548 O O . ALA A 1 202 ? 37.902 4.035 -22.706 1.00 31.47 202 ALA A O 1
ATOM 1549 N N . SER A 1 203 ? 39.756 3.941 -21.444 1.00 31.77 203 SER A N 1
ATOM 1550 C CA . SER A 1 203 ? 39.771 5.307 -20.919 1.00 31.77 203 SER A CA 1
ATOM 1551 C C . SER A 1 203 ? 40.625 6.189 -21.840 1.00 31.77 203 SER A C 1
ATOM 1553 O O . SER A 1 203 ? 41.808 5.904 -22.028 1.00 31.77 203 SER A O 1
ATOM 1555 N N . GLY A 1 204 ? 40.053 7.253 -22.406 1.00 29.73 204 GLY A 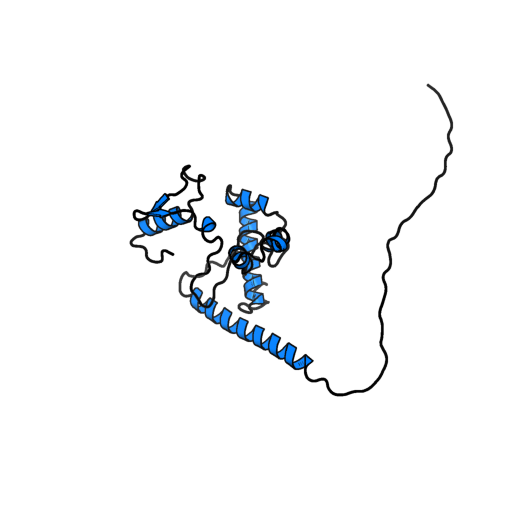N 1
ATOM 1556 C CA . GLY A 1 204 ? 40.764 8.232 -23.232 1.00 29.73 204 GLY A CA 1
ATOM 1557 C C . GLY A 1 204 ? 41.007 9.539 -22.481 1.00 29.73 204 GLY A C 1
ATOM 1558 O O . GLY A 1 204 ? 40.139 10.403 -22.436 1.00 29.73 204 GLY A O 1
ATOM 1559 N N . SER A 1 205 ? 42.194 9.684 -21.897 1.00 30.22 205 SER A N 1
ATOM 1560 C CA . SER A 1 205 ? 42.748 10.950 -21.415 1.00 30.22 205 SER A CA 1
ATOM 1561 C C . SER A 1 205 ? 43.477 11.666 -22.555 1.00 30.22 205 SER A C 1
ATOM 1563 O O . SER A 1 205 ? 44.394 11.091 -23.142 1.00 30.22 205 SER A O 1
ATOM 1565 N N . THR A 1 206 ? 43.149 12.930 -22.827 1.00 35.41 206 THR A N 1
ATOM 1566 C CA . THR A 1 206 ? 43.945 13.792 -23.716 1.00 35.41 206 THR A CA 1
ATOM 1567 C C . THR A 1 206 ? 44.476 14.985 -22.925 1.00 35.41 206 THR A C 1
ATOM 1569 O O . THR A 1 206 ? 43.746 15.916 -22.602 1.00 35.41 206 THR A O 1
ATOM 1572 N N . GLN A 1 207 ? 45.772 14.944 -22.604 1.00 33.88 207 GLN A N 1
ATOM 1573 C CA . GLN A 1 207 ? 46.566 16.122 -22.259 1.00 33.88 207 GLN A CA 1
ATOM 1574 C C . GLN A 1 207 ? 46.933 16.866 -23.550 1.00 33.88 207 GLN A C 1
ATOM 1576 O O . GLN A 1 207 ? 47.570 16.295 -24.432 1.00 33.88 207 GLN A O 1
ATOM 1581 N N . GLY A 1 208 ? 46.580 18.149 -23.633 1.00 31.48 208 GLY A N 1
ATOM 1582 C CA . GLY A 1 208 ? 47.097 19.102 -24.615 1.00 31.48 208 GLY A CA 1
ATOM 1583 C C . GLY A 1 208 ? 47.873 20.205 -23.898 1.00 31.48 208 GLY A C 1
ATOM 1584 O O . GLY A 1 208 ? 47.327 20.924 -23.066 1.00 31.48 208 GLY A O 1
ATOM 1585 N N . ARG A 1 209 ? 49.171 20.294 -24.185 1.00 30.69 209 ARG A N 1
ATOM 1586 C CA . ARG A 1 209 ? 50.170 21.157 -23.546 1.00 30.69 209 ARG A CA 1
ATOM 1587 C C . ARG A 1 209 ? 50.261 22.518 -24.254 1.00 30.69 209 ARG A C 1
ATOM 1589 O O . ARG A 1 209 ? 50.497 22.562 -25.450 1.00 30.69 209 ARG A O 1
ATOM 1596 N N . VAL A 1 210 ? 50.123 23.585 -23.461 1.00 36.28 210 VAL A N 1
ATOM 1597 C CA . VAL A 1 210 ? 50.818 24.897 -23.455 1.00 36.28 210 VAL A CA 1
ATOM 1598 C C . VAL A 1 210 ? 51.280 25.517 -24.786 1.00 36.28 210 VAL A C 1
ATOM 1600 O O . VAL A 1 210 ? 52.152 24.985 -25.465 1.00 36.28 210 VAL A O 1
ATOM 1603 N N . SER A 1 211 ? 50.898 26.781 -25.003 1.00 34.75 211 SER A N 1
ATOM 1604 C CA . SER A 1 211 ? 51.795 27.813 -25.554 1.00 34.75 211 SER A CA 1
ATOM 1605 C C . SER A 1 211 ? 51.462 29.190 -24.961 1.00 34.75 211 SER A C 1
ATOM 1607 O O . SER A 1 211 ? 50.319 29.635 -24.990 1.00 34.75 211 SER A O 1
ATOM 1609 N N . ARG A 1 212 ? 52.478 29.830 -24.366 1.00 38.06 212 ARG A N 1
ATOM 1610 C CA . ARG A 1 212 ? 52.506 31.228 -23.907 1.00 38.06 212 ARG A CA 1
ATOM 1611 C C . ARG A 1 212 ? 52.951 32.122 -25.069 1.00 38.06 212 ARG A C 1
ATOM 1613 O O . ARG A 1 212 ? 53.945 31.793 -25.706 1.00 38.06 212 ARG A O 1
ATOM 1620 N N . SER A 1 213 ? 52.365 33.308 -25.193 1.00 41.09 213 SER A N 1
ATOM 1621 C CA . SER A 1 213 ? 53.072 34.524 -25.626 1.00 41.09 213 SER A CA 1
ATOM 1622 C C . SER A 1 213 ? 52.292 35.749 -25.143 1.00 41.09 213 SER A C 1
ATOM 1624 O O . SER A 1 213 ? 51.094 35.841 -25.397 1.00 41.09 213 SER A O 1
ATOM 1626 N N . GLY A 1 214 ? 52.945 36.645 -24.402 1.00 37.03 214 GLY A N 1
ATOM 1627 C CA . GLY A 1 214 ? 52.368 37.909 -23.933 1.00 37.03 214 GLY A CA 1
ATOM 1628 C C . GLY A 1 214 ? 52.775 39.115 -24.784 1.00 37.03 214 GLY A C 1
ATOM 1629 O O . GLY A 1 214 ? 53.658 38.984 -25.620 1.00 37.03 214 GLY A O 1
ATOM 1630 N N . SER A 1 215 ? 52.129 40.260 -24.531 1.00 41.16 215 SER A N 1
ATOM 1631 C CA . SER A 1 215 ? 52.634 41.652 -24.632 1.00 41.16 215 SER A CA 1
ATOM 1632 C C . SER A 1 215 ? 51.469 42.592 -24.272 1.00 41.16 215 SER A C 1
ATOM 1634 O O . SER A 1 215 ? 50.397 42.444 -24.843 1.00 41.16 215 SER A O 1
ATOM 1636 N N . GLU A 1 216 ? 51.549 43.350 -23.169 1.00 40.34 216 GLU A N 1
ATOM 1637 C CA . GLU A 1 216 ? 51.738 44.827 -23.108 1.00 40.34 216 GLU A CA 1
ATOM 1638 C C . GLU A 1 216 ? 50.407 45.583 -22.877 1.00 40.34 216 GLU A C 1
ATOM 1640 O O . GLU A 1 216 ? 49.415 45.302 -23.533 1.00 40.34 216 GLU A O 1
ATOM 1645 N N . ARG A 1 217 ? 50.258 46.300 -21.740 1.00 45.75 217 ARG A N 1
ATOM 1646 C CA . ARG A 1 217 ? 50.370 47.781 -21.565 1.00 45.75 217 ARG A CA 1
ATOM 1647 C C . ARG A 1 217 ? 49.438 48.544 -22.525 1.00 45.75 217 ARG A C 1
ATOM 1649 O O . ARG A 1 217 ? 49.469 48.292 -23.713 1.00 45.75 217 ARG A O 1
ATOM 1656 N N . THR A 1 218 ? 48.594 49.503 -22.148 1.00 48.72 218 THR A N 1
ATOM 1657 C CA . THR A 1 218 ? 48.621 50.574 -21.131 1.00 48.72 218 THR A CA 1
ATOM 1658 C C . THR A 1 218 ? 47.289 51.329 -21.269 1.00 48.72 218 THR A C 1
ATOM 1660 O O . THR A 1 218 ? 46.746 51.355 -22.373 1.00 48.72 218 THR A O 1
ATOM 1663 N N . GLY A 1 219 ? 46.822 52.001 -20.213 1.00 47.12 219 GLY A N 1
ATOM 1664 C CA . GLY A 1 219 ? 45.701 52.948 -20.273 1.00 47.12 219 GLY A CA 1
ATOM 1665 C C . GLY A 1 219 ? 44.956 53.037 -18.960 1.00 47.12 219 GLY A C 1
ATOM 1666 O O . GLY A 1 219 ? 44.080 52.173 -18.760 1.00 47.12 219 GLY A O 1
#

Organism: NCBI:txid51714

Radius of gyration: 27.67 Å; Cα contacts (8 Å, |Δi|>4): 140; chains: 1; bounding box: 77×90×54 Å

Mean predicted aligned error: 16.32 Å

Foldseek 3Di:
DDDDAPDPVLVVVVVCQQQAADCQPPHHRWDDHPNDTGHHPCVVQVFDDDPDPDDATEDAAQLVLVCVVCVVPPVVPVSNVSSVRHLFYLPPPDHDPDHRVVSVVCVSPPDPPVVVVVSVVSRVVRVVVSCVLLVLDDPPVPPPDPDPPDPPDPPDPVVSSVVSSVVSVVVVVVVVVVVVVVVVDDPDDDDDDDDDDDDDDDDDDDDDDDDDDDDDDDD